Protein AF-A0A1Y3NFY3-F1 (afdb_monomer_lite)

Sequence (201 aa):
FENDFIRIIATECDKDQYNIYNHDNIIVCENPKCFDSCPVDSNTKCIITDGNVYGKNIIDRNTCKCNNGWKGDLCETKDYIDFGSNIALSSFTEINTLKKIENILNNSNLSNFKILNSSTDSNDQIIQDHDDKWIFTCPFNNYEFIINIFELLLILILLKDSNKLWTLTGIFKNSINMTYALIIWFATGPIINVNHLKTLF

Secondary structure (DSSP, 8-state):
---------PPPPPTTSEEEE-TTS-EEEEPPPPPTTS--SSSEEEEESSTTTTSS--GGGEEEEEPTTEESTTS-EE------S----TT---HHHHHHHHHHHHHTT-TT---------TTTTEEE-TTSPEEE--GGGGTHHHHHHHHHHHHHHHHHHHHHHTT-TT--HHHHHHHHHHHHHHHHHHHHHHHHHTT--

pLDDT: mean 70.42, std 14.72, range [37.44, 89.94]

Foldseek 3Di:
DDDDDDDDDDDDDDQFWAFAQDPVRDTDTHHAAEDPLAPCDLFWGWGADPRNPPSDRDHVRIDIDTDQQFDDPRSPHGDDDCPDPPPVPVPDPDPPVVVVVVVVVVPPPCPPPPPPPPPPVLPPQWDQDPVRDIDGRDPCPVCPVVVVVVVVVVLVVVLVVLVVVVPDDPDDPVSVVVSVVSVVCVVCVVVVVVVVVVVVD

Radius of gyration: 31.66 Å; chains: 1; bounding box: 85×49×87 Å

Structure (mmCIF, N/CA/C/O backbone):
data_AF-A0A1Y3NFY3-F1
#
_entry.id   AF-A0A1Y3NFY3-F1
#
loop_
_atom_site.group_PDB
_atom_site.id
_atom_site.type_symbol
_atom_site.label_atom_id
_atom_site.label_alt_id
_atom_site.label_comp_id
_atom_site.label_asym_id
_atom_site.label_entity_id
_atom_site.label_seq_id
_atom_site.pdbx_PDB_ins_code
_atom_site.Cartn_x
_atom_site.Cartn_y
_atom_site.Cartn_z
_atom_site.occupancy
_atom_site.B_iso_or_equiv
_atom_site.auth_seq_id
_atom_site.auth_comp_id
_atom_site.auth_asym_id
_atom_site.auth_atom_id
_atom_site.pdbx_PDB_model_num
ATOM 1 N N . PHE A 1 1 ? 47.602 33.760 -34.474 1.00 47.12 1 PHE A N 1
ATOM 2 C CA . PHE A 1 1 ? 46.512 32.773 -34.481 1.00 47.12 1 PHE A CA 1
ATOM 3 C C . PHE A 1 1 ? 46.584 32.046 -33.161 1.00 47.12 1 PHE A C 1
ATOM 5 O O . PHE A 1 1 ? 47.539 31.319 -32.920 1.00 47.12 1 PHE A O 1
ATOM 12 N N . GLU A 1 2 ? 45.687 32.423 -32.263 1.00 57.50 2 GLU A N 1
ATOM 13 C CA . GLU A 1 2 ? 45.567 31.886 -30.912 1.00 57.50 2 GLU A CA 1
ATOM 14 C C . GLU A 1 2 ? 44.843 30.537 -31.033 1.00 57.50 2 GLU A C 1
ATOM 16 O O . GLU A 1 2 ? 43.845 30.437 -31.745 1.00 57.50 2 GLU A O 1
ATOM 21 N N . ASN A 1 3 ? 45.422 29.473 -30.474 1.00 53.34 3 ASN A N 1
ATOM 22 C CA . ASN A 1 3 ? 44.842 28.134 -30.546 1.00 53.34 3 ASN A CA 1
ATOM 23 C C . ASN A 1 3 ? 43.664 28.053 -29.573 1.00 53.34 3 ASN A C 1
ATOM 25 O O . ASN A 1 3 ? 43.849 27.720 -28.402 1.00 53.34 3 ASN A O 1
ATOM 29 N N . ASP A 1 4 ? 42.464 28.340 -30.064 1.00 67.00 4 ASP A N 1
ATOM 30 C CA . ASP A 1 4 ? 41.236 28.084 -29.321 1.00 67.00 4 ASP A CA 1
ATOM 31 C C . ASP A 1 4 ? 41.007 26.570 -29.231 1.00 67.00 4 ASP A C 1
ATOM 33 O O . ASP A 1 4 ? 40.686 25.893 -30.210 1.00 67.00 4 ASP A O 1
ATOM 37 N N . PHE A 1 5 ? 41.200 26.012 -28.037 1.00 66.94 5 PHE A N 1
ATOM 38 C CA . PHE A 1 5 ? 40.866 24.621 -27.757 1.00 66.94 5 PHE A CA 1
ATOM 39 C C . PHE A 1 5 ? 39.372 24.509 -27.456 1.00 66.94 5 PHE A C 1
ATOM 41 O O . PHE A 1 5 ? 38.882 25.028 -26.453 1.00 66.94 5 PHE A O 1
ATOM 48 N N . ILE A 1 6 ? 38.645 23.775 -28.295 1.00 73.56 6 ILE A N 1
ATOM 49 C CA . ILE A 1 6 ? 37.255 23.408 -28.025 1.00 73.56 6 ILE A CA 1
ATOM 50 C C . ILE A 1 6 ? 37.258 22.248 -27.022 1.00 73.56 6 ILE A C 1
ATOM 52 O O . ILE A 1 6 ? 37.717 21.147 -27.325 1.00 73.56 6 ILE A O 1
ATOM 56 N N . ARG A 1 7 ? 36.743 22.486 -25.811 1.00 54.72 7 ARG A N 1
ATOM 57 C CA . ARG A 1 7 ? 36.504 21.434 -24.815 1.00 54.72 7 ARG A CA 1
ATOM 58 C C . ARG A 1 7 ? 35.142 20.793 -25.083 1.00 54.72 7 ARG A C 1
ATOM 60 O O . ARG A 1 7 ? 34.113 21.413 -24.835 1.00 54.72 7 ARG A O 1
ATOM 67 N N . ILE A 1 8 ? 35.143 19.542 -25.532 1.00 64.44 8 ILE A N 1
ATOM 68 C CA . ILE A 1 8 ? 33.931 18.726 -25.679 1.00 64.44 8 ILE A CA 1
ATOM 69 C C . ILE A 1 8 ? 33.778 17.880 -24.410 1.00 64.44 8 ILE A C 1
ATOM 71 O O . ILE A 1 8 ? 34.667 17.099 -24.078 1.00 64.44 8 ILE A O 1
ATOM 75 N N . ILE A 1 9 ? 32.673 18.058 -23.683 1.00 63.41 9 ILE A N 1
ATOM 76 C CA . ILE A 1 9 ? 32.305 17.222 -22.533 1.00 63.41 9 ILE A CA 1
ATOM 77 C C . ILE A 1 9 ? 31.193 16.293 -23.014 1.00 63.41 9 ILE A C 1
ATOM 79 O O . ILE A 1 9 ? 30.076 16.745 -23.247 1.00 63.41 9 ILE A O 1
ATOM 83 N N . ALA A 1 10 ? 31.508 15.013 -23.202 1.00 64.75 10 ALA A N 1
ATOM 84 C CA . ALA A 1 10 ? 30.493 14.002 -23.463 1.00 64.75 10 ALA A CA 1
ATOM 85 C C . ALA A 1 10 ? 29.791 13.667 -22.141 1.00 64.75 10 ALA A C 1
ATOM 87 O O . ALA A 1 10 ? 30.433 13.202 -21.199 1.00 64.75 10 ALA A O 1
ATOM 88 N N . THR A 1 11 ? 28.494 13.947 -22.055 1.00 71.25 11 THR A N 1
ATOM 89 C CA . THR A 1 11 ? 27.645 13.519 -20.939 1.00 71.25 11 THR A CA 1
ATOM 90 C C . THR A 1 11 ? 27.299 12.042 -21.096 1.00 71.25 11 THR A C 1
ATOM 92 O O . THR A 1 11 ? 26.977 11.599 -22.197 1.00 71.25 11 THR A O 1
ATOM 95 N N . GLU A 1 12 ? 27.369 11.283 -20.005 1.00 75.81 12 GLU A N 1
ATOM 96 C CA . GLU A 1 12 ? 26.880 9.901 -19.970 1.00 75.81 12 GLU A CA 1
ATOM 97 C C . GLU A 1 12 ? 25.357 9.881 -20.184 1.00 75.81 12 GLU A C 1
ATOM 99 O O . GLU A 1 12 ? 24.661 10.803 -19.754 1.00 75.81 12 GLU A O 1
ATOM 104 N N . CYS A 1 13 ? 24.844 8.854 -20.865 1.00 79.62 13 CYS A N 1
ATOM 105 C CA . CYS A 1 13 ? 23.402 8.663 -21.006 1.00 79.62 13 CYS A CA 1
ATOM 106 C C . CYS A 1 13 ? 22.774 8.212 -19.684 1.00 79.62 13 CYS A C 1
ATOM 108 O O . CYS A 1 13 ? 23.456 7.702 -18.788 1.00 79.62 13 CYS A O 1
ATOM 110 N N . ASP A 1 14 ? 21.455 8.353 -19.585 1.00 82.25 14 ASP A N 1
ATOM 111 C CA . ASP A 1 14 ? 20.715 7.850 -18.436 1.00 82.25 14 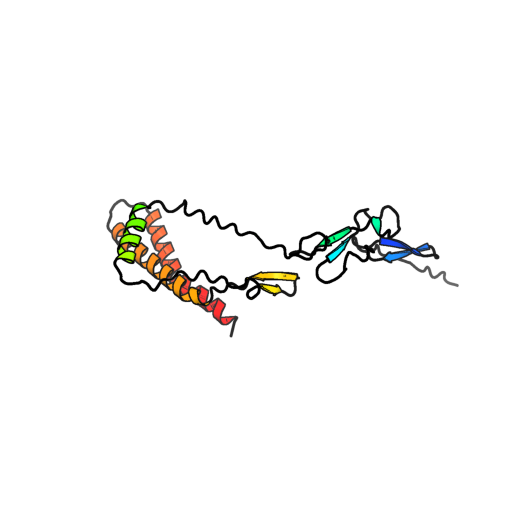ASP A CA 1
ATOM 112 C C . ASP A 1 14 ? 20.866 6.330 -18.302 1.00 82.25 14 ASP A C 1
ATOM 114 O O . ASP A 1 14 ? 21.022 5.602 -19.283 1.00 82.25 14 ASP A O 1
ATOM 118 N N . LYS A 1 15 ? 20.758 5.827 -17.067 1.00 81.69 15 LYS A N 1
ATOM 119 C CA . LYS A 1 15 ? 20.880 4.387 -16.759 1.00 81.69 15 LYS A CA 1
ATOM 120 C C . LYS A 1 15 ? 19.874 3.508 -17.511 1.00 81.69 15 LYS A C 1
ATOM 122 O O . LYS A 1 15 ? 20.101 2.310 -17.647 1.00 81.69 15 LYS A O 1
ATOM 127 N N . ASP A 1 16 ? 18.788 4.110 -17.984 1.00 82.81 16 ASP A N 1
ATOM 128 C CA . ASP A 1 16 ? 17.708 3.452 -18.714 1.00 82.81 16 ASP A CA 1
ATOM 129 C C . ASP A 1 16 ? 17.879 3.546 -20.248 1.00 82.81 16 ASP A C 1
ATOM 131 O O . ASP A 1 16 ? 16.983 3.129 -20.982 1.00 82.81 16 ASP A O 1
ATOM 135 N N . GLN A 1 17 ? 18.997 4.091 -20.749 1.00 83.38 17 GLN A N 1
ATOM 136 C CA . GLN A 1 17 ? 19.262 4.312 -22.176 1.00 83.38 17 GLN A CA 1
ATOM 137 C C . GLN A 1 17 ? 20.525 3.590 -22.669 1.00 83.38 17 GLN A C 1
ATOM 139 O O . GLN A 1 17 ? 21.468 3.327 -21.922 1.00 83.38 17 GLN A O 1
ATOM 144 N N . TYR A 1 18 ? 20.543 3.267 -23.963 1.00 84.00 18 TYR A N 1
ATOM 145 C CA . TYR A 1 18 ? 21.702 2.691 -24.643 1.00 84.00 18 TYR A CA 1
ATOM 146 C C . TYR A 1 18 ? 22.685 3.769 -25.093 1.00 84.00 18 TYR A C 1
ATOM 148 O O . TYR A 1 18 ? 22.273 4.814 -25.590 1.00 84.00 18 TYR A O 1
ATOM 156 N N . ASN A 1 19 ? 23.982 3.448 -25.029 1.00 83.62 19 ASN A N 1
ATOM 157 C CA . ASN A 1 19 ? 25.065 4.279 -25.559 1.00 83.62 19 ASN A CA 1
ATOM 158 C C . ASN A 1 19 ? 25.439 3.718 -26.929 1.00 83.62 19 ASN A C 1
ATOM 160 O O . ASN A 1 19 ? 26.119 2.694 -27.009 1.00 83.62 19 ASN A O 1
ATOM 164 N N . ILE A 1 20 ? 24.981 4.355 -28.002 1.00 82.88 20 ILE A N 1
ATOM 165 C CA . ILE A 1 20 ? 25.205 3.873 -29.367 1.00 82.88 20 ILE A CA 1
ATOM 166 C C . ILE A 1 20 ? 26.146 4.827 -30.087 1.00 82.88 20 ILE A C 1
ATOM 168 O O . ILE A 1 20 ? 25.980 6.040 -30.024 1.00 82.88 20 ILE A O 1
ATOM 172 N N . TYR A 1 21 ? 27.132 4.292 -30.799 1.00 81.31 21 TYR A N 1
ATOM 173 C CA . TYR A 1 21 ? 27.984 5.102 -31.663 1.00 81.31 21 TYR A CA 1
ATOM 174 C C . TYR A 1 21 ? 27.304 5.315 -33.017 1.00 81.31 21 TYR A C 1
ATOM 176 O O . TYR A 1 21 ? 26.970 4.351 -33.707 1.00 81.31 21 TYR A O 1
ATOM 184 N N . ASN A 1 22 ? 27.112 6.575 -33.407 1.00 77.75 22 ASN A N 1
ATOM 185 C CA . ASN A 1 22 ? 26.689 6.919 -34.763 1.00 77.75 22 ASN A CA 1
ATOM 186 C C . ASN A 1 22 ? 27.855 6.721 -35.757 1.00 77.75 22 ASN A C 1
ATOM 188 O O . ASN A 1 22 ? 29.000 6.515 -35.360 1.00 77.75 22 ASN A O 1
ATOM 192 N N . HIS A 1 23 ? 27.575 6.833 -37.055 1.00 80.00 23 HIS A N 1
ATOM 193 C CA . HIS A 1 23 ? 28.529 6.727 -38.162 1.00 80.00 23 HIS A CA 1
ATOM 194 C C . HIS A 1 23 ? 29.757 7.644 -38.008 1.00 80.00 23 HIS A C 1
ATOM 196 O O . HIS A 1 23 ? 30.840 7.291 -38.466 1.00 80.00 23 HIS A O 1
ATOM 202 N N . ASP A 1 24 ? 29.607 8.772 -37.308 1.00 81.62 24 ASP A N 1
ATOM 203 C CA . ASP A 1 24 ? 30.683 9.727 -37.009 1.00 81.62 24 ASP A CA 1
ATOM 204 C C . ASP A 1 24 ? 31.480 9.385 -35.729 1.00 81.62 24 ASP A C 1
ATOM 206 O O . ASP A 1 24 ? 32.253 10.204 -35.237 1.00 81.62 24 ASP A O 1
ATOM 210 N N . ASN A 1 25 ? 31.288 8.189 -35.155 1.00 76.75 25 ASN A N 1
ATOM 211 C CA . ASN A 1 25 ? 31.858 7.738 -33.875 1.00 76.75 25 ASN A CA 1
ATOM 212 C C . ASN A 1 25 ? 31.487 8.613 -32.661 1.00 76.75 25 ASN A C 1
ATOM 214 O O . ASN A 1 25 ? 32.205 8.650 -31.661 1.00 76.75 25 ASN A O 1
ATOM 218 N N . ILE A 1 26 ? 30.340 9.289 -32.723 1.00 77.69 26 ILE A N 1
ATOM 219 C CA . ILE A 1 26 ? 29.783 10.082 -31.619 1.00 77.69 26 ILE A CA 1
ATOM 220 C C . ILE A 1 26 ? 28.793 9.217 -30.832 1.00 77.69 26 ILE A C 1
ATOM 222 O O . ILE A 1 26 ? 27.979 8.519 -31.436 1.00 77.69 26 ILE A O 1
ATOM 226 N N . ILE A 1 27 ? 28.855 9.274 -29.497 1.00 79.62 27 ILE A N 1
ATOM 227 C CA . ILE A 1 27 ? 27.905 8.589 -28.607 1.00 79.62 27 ILE A CA 1
ATOM 228 C C . ILE A 1 27 ? 26.547 9.295 -28.677 1.00 79.62 27 ILE A C 1
ATOM 230 O O . ILE A 1 27 ? 26.455 10.504 -28.472 1.00 79.62 27 ILE A O 1
ATOM 234 N N . VAL A 1 28 ? 25.499 8.522 -28.938 1.00 82.88 28 VAL A N 1
ATOM 235 C CA . VAL A 1 28 ? 24.098 8.936 -28.978 1.00 82.88 28 VAL A CA 1
ATOM 236 C C . VAL A 1 28 ? 23.307 8.046 -28.024 1.00 82.88 28 VAL A C 1
ATOM 238 O O . VAL A 1 28 ? 23.473 6.825 -28.021 1.00 82.88 28 VAL A O 1
ATOM 241 N N . CYS A 1 29 ? 22.448 8.667 -27.220 1.00 84.88 29 CYS A N 1
ATOM 242 C CA . CYS A 1 29 ? 21.572 7.971 -26.288 1.00 84.88 29 CYS A CA 1
ATOM 243 C C . CYS A 1 29 ? 20.293 7.525 -27.002 1.00 84.88 29 CYS A C 1
ATOM 245 O O . CYS A 1 29 ? 19.588 8.354 -27.578 1.00 84.88 29 CYS A O 1
ATOM 247 N N . GLU A 1 30 ? 19.968 6.234 -26.949 1.00 86.50 30 GLU A N 1
ATOM 248 C CA . GLU A 1 30 ? 18.700 5.713 -27.469 1.00 86.50 30 GLU A CA 1
ATOM 249 C C . GLU A 1 30 ? 17.886 5.014 -26.380 1.00 86.50 30 GLU A C 1
ATOM 251 O O . GLU A 1 30 ? 18.419 4.255 -25.571 1.00 86.50 30 GLU A O 1
ATOM 256 N N . ASN A 1 31 ? 16.567 5.207 -26.415 1.00 87.12 31 ASN A N 1
ATOM 257 C CA . ASN A 1 31 ? 15.644 4.440 -25.582 1.00 87.12 31 ASN A CA 1
ATOM 258 C C . ASN A 1 31 ? 15.600 2.968 -26.038 1.00 87.12 31 ASN A C 1
ATOM 260 O O . AS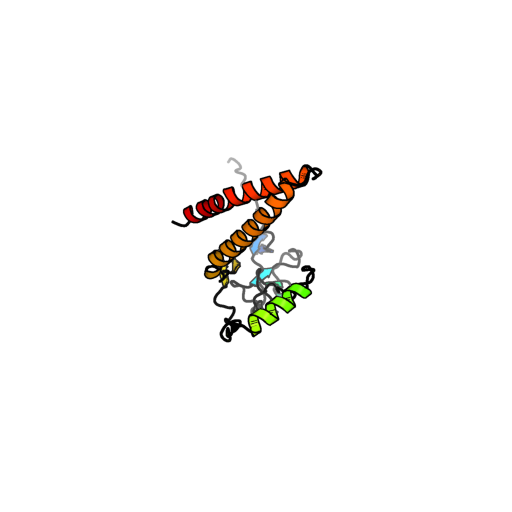N A 1 31 ? 15.672 2.701 -27.245 1.00 87.12 31 ASN A O 1
ATOM 264 N N . PRO A 1 32 ? 15.449 2.007 -25.109 1.00 86.81 32 PRO A N 1
ATOM 265 C CA . PRO A 1 32 ? 15.339 0.593 -25.448 1.00 86.81 32 PRO A CA 1
ATOM 266 C C . PRO A 1 32 ? 14.119 0.343 -26.340 1.00 86.81 32 PRO A C 1
ATOM 268 O O . PRO A 1 32 ? 13.034 0.880 -26.111 1.00 86.81 32 PRO A O 1
ATOM 271 N N . LYS A 1 33 ? 14.314 -0.467 -27.381 1.00 87.00 33 LYS A N 1
ATOM 272 C CA . LYS A 1 33 ? 13.266 -0.860 -28.329 1.00 87.00 33 LYS A CA 1
ATOM 273 C C . LYS A 1 33 ? 12.776 -2.258 -27.967 1.00 87.00 33 LYS A C 1
ATOM 275 O O . LYS A 1 33 ? 13.565 -3.196 -28.005 1.00 87.00 33 LYS A O 1
ATOM 280 N N . CYS A 1 34 ? 11.506 -2.395 -27.609 1.00 84.44 34 CYS A N 1
ATOM 281 C CA . CYS A 1 34 ? 10.869 -3.686 -27.347 1.00 84.44 34 CYS A CA 1
ATOM 282 C C . CYS A 1 34 ? 10.084 -4.161 -28.580 1.00 84.44 34 CYS A C 1
ATOM 284 O O . CYS A 1 34 ? 9.897 -3.402 -29.530 1.00 84.44 34 CYS A O 1
ATOM 286 N N . PHE A 1 35 ? 9.653 -5.425 -28.576 1.00 81.38 35 PHE A N 1
ATOM 287 C CA . PHE A 1 35 ? 8.775 -5.977 -29.612 1.00 81.38 35 PHE A CA 1
ATOM 288 C C . PHE A 1 35 ? 7.441 -5.225 -29.687 1.00 81.38 35 PHE A C 1
ATOM 290 O O . PHE A 1 35 ? 6.963 -4.733 -28.668 1.00 81.38 35 PHE A O 1
ATOM 297 N N . ASP A 1 36 ? 6.792 -5.244 -30.855 1.00 79.00 36 ASP A N 1
ATOM 298 C CA . ASP A 1 36 ? 5.477 -4.612 -31.077 1.00 79.00 36 ASP A CA 1
ATOM 299 C C . ASP A 1 36 ? 4.380 -5.139 -30.135 1.00 79.00 36 ASP A C 1
ATOM 301 O O . ASP A 1 36 ? 3.391 -4.459 -29.876 1.00 79.00 36 ASP A O 1
ATOM 305 N N . SER A 1 37 ? 4.554 -6.350 -29.595 1.00 78.44 37 SER A N 1
ATOM 306 C CA . SER A 1 37 ? 3.658 -6.930 -28.592 1.00 78.44 37 SER A CA 1
ATOM 307 C C . SER A 1 37 ? 3.777 -6.283 -27.209 1.00 78.44 37 SER A C 1
ATOM 309 O O . SER A 1 37 ? 2.936 -6.553 -26.363 1.00 78.44 37 SER A O 1
ATOM 311 N N . CYS A 1 38 ? 4.808 -5.473 -26.953 1.00 75.56 38 CYS A N 1
ATOM 312 C CA . CYS A 1 38 ? 4.956 -4.666 -25.745 1.00 75.56 38 CYS A CA 1
ATOM 313 C C . CYS A 1 38 ? 4.497 -3.232 -26.057 1.00 75.56 38 CYS A C 1
ATOM 315 O O . CYS A 1 38 ? 5.294 -2.437 -26.568 1.00 75.56 38 CYS A O 1
ATOM 317 N N . PRO A 1 39 ? 3.226 -2.881 -25.796 1.00 70.31 39 PRO A N 1
ATOM 318 C CA . PRO A 1 39 ? 2.742 -1.529 -26.024 1.00 70.31 39 PRO A CA 1
ATOM 319 C C . PRO A 1 39 ? 3.393 -0.598 -25.002 1.00 70.31 39 PRO A C 1
ATOM 321 O O . PRO A 1 39 ? 3.009 -0.584 -23.837 1.00 70.31 39 PRO A O 1
ATOM 324 N N . VAL A 1 40 ? 4.407 0.161 -25.419 1.00 72.75 40 VAL A N 1
ATOM 325 C CA . VAL A 1 40 ? 5.053 1.166 -24.563 1.00 72.75 40 VAL A CA 1
ATOM 326 C C . VAL A 1 40 ? 4.085 2.342 -24.388 1.00 72.75 40 VAL A C 1
ATOM 328 O O . VAL A 1 40 ? 4.085 3.285 -25.178 1.00 72.75 40 VAL A O 1
ATOM 331 N N . ASP A 1 41 ? 3.215 2.241 -23.386 1.00 71.81 41 ASP A N 1
ATOM 332 C CA . ASP A 1 41 ? 2.139 3.182 -23.072 1.00 71.81 41 ASP A CA 1
ATOM 333 C C . ASP A 1 41 ? 2.051 3.456 -21.553 1.00 71.81 41 ASP A C 1
ATOM 335 O O . ASP A 1 41 ? 3.056 3.406 -20.844 1.00 71.81 41 ASP A O 1
ATOM 339 N N . SER A 1 42 ? 0.866 3.793 -21.030 1.00 71.31 42 SER A N 1
ATOM 340 C CA . SER A 1 42 ? 0.672 4.071 -19.601 1.00 71.31 42 SER A CA 1
ATOM 341 C C . SER A 1 42 ? 0.924 2.865 -18.691 1.00 71.31 42 SER A C 1
ATOM 343 O O . SER A 1 42 ? 1.147 3.048 -17.494 1.00 71.31 42 SER A O 1
ATOM 345 N N . ASN A 1 43 ? 0.897 1.636 -19.213 1.00 80.31 43 ASN A N 1
ATOM 346 C CA . ASN A 1 43 ? 0.870 0.426 -18.390 1.00 80.31 43 ASN A CA 1
ATOM 347 C C . ASN A 1 43 ? 2.182 -0.362 -18.447 1.00 80.31 43 ASN A C 1
ATOM 349 O O . ASN A 1 43 ? 2.443 -1.181 -17.560 1.00 80.31 43 ASN A O 1
ATOM 353 N N . THR A 1 44 ? 3.027 -0.112 -19.452 1.00 84.62 44 THR A N 1
ATOM 354 C CA . THR A 1 44 ? 4.288 -0.839 -19.636 1.00 84.62 44 THR A CA 1
ATOM 355 C C . THR A 1 44 ? 5.463 0.087 -19.917 1.00 84.62 44 THR A C 1
ATOM 357 O O . THR A 1 44 ? 5.336 1.154 -20.515 1.00 84.62 44 THR A O 1
ATOM 360 N N . LYS A 1 45 ? 6.649 -0.351 -19.501 1.00 87.62 45 LYS A N 1
ATOM 361 C CA . LYS A 1 45 ? 7.922 0.297 -19.793 1.00 87.62 45 LYS A CA 1
ATOM 362 C C . LYS A 1 45 ? 8.892 -0.724 -20.371 1.00 87.62 45 LYS A C 1
ATOM 364 O O . LYS A 1 45 ? 9.097 -1.799 -19.810 1.00 87.62 45 LYS A O 1
ATOM 369 N N . CYS A 1 46 ? 9.541 -0.359 -21.470 1.00 86.75 46 CYS A N 1
ATOM 370 C CA . CYS A 1 46 ? 10.643 -1.135 -22.022 1.00 86.75 46 CYS A CA 1
ATOM 371 C C . CYS A 1 46 ? 11.923 -0.860 -21.220 1.00 86.75 46 CYS A C 1
ATOM 373 O O . CYS A 1 46 ? 12.271 0.302 -20.996 1.00 86.75 46 CYS A O 1
ATOM 375 N N . ILE A 1 47 ? 12.612 -1.911 -20.768 1.00 86.94 47 ILE A N 1
ATOM 376 C CA . ILE A 1 47 ? 13.830 -1.788 -19.957 1.00 86.94 47 ILE A CA 1
ATOM 377 C C . ILE A 1 47 ? 15.002 -2.583 -20.534 1.00 86.94 47 ILE A C 1
ATOM 379 O O . ILE A 1 47 ? 14.835 -3.645 -21.137 1.00 86.94 47 ILE A O 1
ATOM 383 N N . ILE A 1 48 ? 16.202 -2.064 -20.278 1.00 86.75 48 ILE A N 1
ATOM 384 C CA . ILE A 1 48 ? 17.480 -2.697 -20.604 1.00 86.75 48 ILE A CA 1
ATOM 385 C C . ILE A 1 48 ? 17.774 -3.775 -19.558 1.00 86.75 48 ILE A C 1
ATOM 387 O O . ILE A 1 48 ? 17.778 -3.489 -18.361 1.00 86.75 48 ILE A O 1
ATOM 391 N N . THR A 1 49 ? 18.057 -5.006 -19.990 1.00 80.25 49 THR A N 1
ATOM 392 C CA . THR A 1 49 ? 18.455 -6.096 -19.074 1.00 80.25 49 THR A CA 1
ATOM 393 C C . THR A 1 49 ? 19.919 -6.495 -19.195 1.00 80.25 49 THR A C 1
ATOM 395 O O . THR A 1 49 ? 20.488 -7.050 -18.257 1.00 80.25 49 THR A O 1
ATOM 398 N N . ASP A 1 50 ? 20.557 -6.167 -20.316 1.00 76.50 50 ASP A N 1
ATOM 399 C CA . ASP A 1 50 ? 21.928 -6.567 -20.624 1.00 76.50 50 ASP A CA 1
ATOM 400 C C . ASP A 1 50 ? 22.985 -5.542 -20.189 1.00 76.50 50 ASP A C 1
ATOM 402 O O . ASP A 1 50 ? 24.161 -5.706 -20.502 1.00 76.50 50 ASP A O 1
ATOM 406 N N . GLY A 1 51 ? 22.583 -4.484 -19.479 1.00 71.88 51 GLY A N 1
ATOM 407 C CA . GLY A 1 51 ? 23.493 -3.489 -18.912 1.00 71.88 51 GLY A CA 1
ATOM 408 C C . GLY A 1 51 ? 24.336 -2.743 -19.949 1.00 71.88 51 GLY A C 1
ATOM 409 O O . GLY A 1 51 ? 25.446 -2.330 -19.622 1.00 71.88 51 GLY A O 1
ATOM 410 N N . ASN A 1 52 ? 23.843 -2.588 -21.189 1.00 71.69 52 ASN A N 1
ATOM 411 C CA . ASN A 1 52 ? 24.526 -1.853 -22.264 1.00 71.69 52 ASN A CA 1
ATOM 412 C C . ASN A 1 52 ? 25.878 -2.481 -22.685 1.00 71.69 52 ASN A C 1
ATOM 414 O O . ASN A 1 52 ? 26.747 -1.819 -23.249 1.00 71.69 52 ASN A O 1
ATOM 418 N N . VAL A 1 53 ? 26.062 -3.787 -22.452 1.00 68.50 53 VAL A N 1
ATOM 419 C CA . VAL A 1 53 ? 27.326 -4.514 -22.705 1.00 68.50 53 VAL A CA 1
ATOM 420 C C . VAL A 1 53 ? 27.734 -4.524 -24.186 1.00 68.50 53 VAL A C 1
ATOM 422 O O . VAL A 1 53 ? 28.911 -4.671 -24.510 1.00 68.50 53 VAL A O 1
ATOM 425 N N . TYR A 1 54 ? 26.780 -4.357 -25.102 1.00 62.47 54 TYR A N 1
ATOM 426 C CA . TYR A 1 54 ? 26.996 -4.558 -26.538 1.00 62.47 54 TYR A CA 1
ATOM 427 C C . TYR A 1 54 ? 27.046 -3.262 -27.354 1.00 62.47 54 TYR A C 1
ATOM 429 O O . TYR A 1 54 ? 27.290 -3.331 -28.561 1.00 62.47 54 TYR A O 1
ATOM 437 N N . GLY A 1 55 ? 26.798 -2.100 -26.732 1.00 67.00 55 GLY A N 1
ATOM 438 C CA . GLY A 1 55 ? 26.766 -0.799 -27.416 1.00 67.00 55 GLY A CA 1
ATOM 439 C C . GLY A 1 55 ? 25.769 -0.736 -28.582 1.00 67.00 55 GLY A C 1
ATOM 440 O O . GLY A 1 55 ? 25.974 0.004 -29.545 1.00 67.00 55 GLY A O 1
ATOM 441 N N . LYS A 1 56 ? 24.732 -1.583 -28.544 1.00 74.81 56 LYS A N 1
ATOM 442 C CA . LYS A 1 56 ? 23.699 -1.732 -29.575 1.00 74.81 56 LYS A CA 1
ATOM 443 C C . LYS A 1 56 ? 22.356 -2.013 -28.915 1.00 74.81 56 LYS A C 1
ATOM 445 O O . LYS A 1 56 ? 22.279 -2.819 -27.996 1.00 74.81 56 LYS A O 1
ATOM 450 N N . ASN A 1 57 ? 21.305 -1.408 -29.453 1.00 80.94 57 ASN A N 1
ATOM 451 C CA . ASN A 1 57 ? 19.926 -1.583 -29.007 1.00 80.94 57 ASN A CA 1
ATOM 452 C C . ASN A 1 57 ? 19.277 -2.759 -29.760 1.00 80.94 57 ASN A C 1
ATOM 454 O O . ASN A 1 57 ? 18.772 -2.591 -30.870 1.00 80.94 57 ASN A O 1
ATOM 458 N N . ILE A 1 58 ? 19.379 -3.967 -29.196 1.00 81.31 58 ILE A N 1
ATOM 459 C CA . ILE A 1 58 ? 18.856 -5.210 -29.790 1.00 81.31 58 ILE A CA 1
ATOM 460 C C . ILE A 1 58 ? 17.497 -5.527 -29.162 1.00 81.31 58 ILE A C 1
ATOM 462 O O . ILE A 1 58 ? 1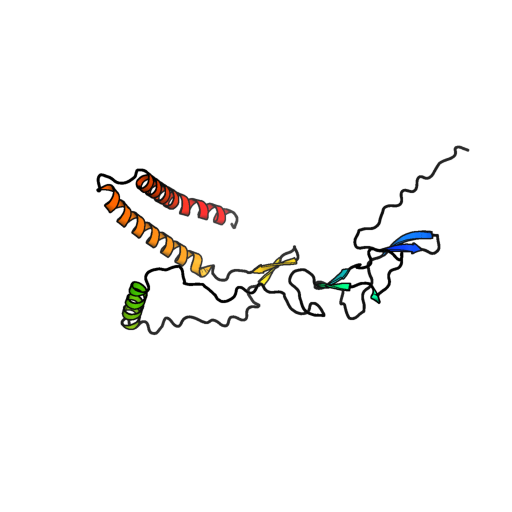7.419 -5.721 -27.952 1.00 81.31 58 ILE A O 1
ATOM 466 N N . ILE A 1 59 ? 16.452 -5.640 -29.989 1.00 82.88 59 ILE A N 1
ATOM 467 C CA . ILE A 1 59 ? 15.060 -5.802 -29.533 1.00 82.88 59 ILE A CA 1
ATOM 468 C C . ILE A 1 59 ? 14.888 -7.029 -28.628 1.00 82.88 59 ILE A C 1
ATOM 470 O O . ILE A 1 59 ? 14.375 -6.904 -27.521 1.00 82.88 59 ILE A O 1
ATOM 474 N N . ASP A 1 60 ? 15.416 -8.182 -29.046 1.00 80.25 60 ASP A N 1
ATOM 475 C CA . ASP A 1 60 ? 15.286 -9.467 -28.340 1.00 80.25 60 ASP A CA 1
ATOM 476 C C . ASP A 1 60 ? 15.942 -9.505 -26.947 1.00 80.25 60 ASP A C 1
ATOM 478 O O . ASP A 1 60 ? 15.828 -10.499 -26.230 1.00 80.25 60 ASP A O 1
ATOM 482 N N . ARG A 1 61 ? 16.682 -8.456 -26.573 1.00 79.12 61 ARG A N 1
ATOM 483 C CA . ARG A 1 61 ? 17.385 -8.343 -25.284 1.00 79.12 61 ARG A CA 1
ATOM 484 C C . ARG A 1 61 ? 16.760 -7.320 -24.345 1.00 79.12 61 ARG A C 1
ATOM 486 O O . ARG A 1 61 ? 17.163 -7.220 -23.185 1.00 79.12 61 ARG A O 1
ATOM 493 N N . ASN A 1 62 ? 15.774 -6.581 -24.833 1.00 83.44 62 ASN A N 1
ATOM 494 C CA . ASN A 1 62 ? 14.997 -5.662 -24.028 1.00 83.44 62 ASN A CA 1
ATOM 495 C C . ASN A 1 62 ? 13.771 -6.385 -23.484 1.00 83.44 62 ASN A C 1
ATOM 497 O O . ASN A 1 62 ? 13.142 -7.184 -24.177 1.00 83.44 62 ASN A O 1
ATOM 501 N N . THR A 1 63 ? 13.423 -6.088 -22.237 1.00 84.94 63 THR A N 1
ATOM 502 C CA . THR A 1 63 ? 12.293 -6.734 -21.567 1.00 84.94 63 THR A CA 1
ATOM 503 C C . THR A 1 63 ? 11.175 -5.730 -21.354 1.00 84.94 63 THR A C 1
ATOM 505 O O . THR A 1 63 ? 11.412 -4.598 -20.927 1.00 84.94 63 THR A O 1
ATOM 508 N N . CYS A 1 64 ? 9.944 -6.161 -21.627 1.00 84.00 64 CYS A N 1
ATOM 509 C CA . CYS A 1 64 ? 8.741 -5.421 -21.273 1.00 84.00 64 CYS A CA 1
ATOM 510 C C . CYS A 1 64 ? 8.495 -5.567 -19.769 1.00 84.00 64 CYS A C 1
ATOM 512 O O . CYS A 1 64 ? 8.366 -6.684 -19.269 1.00 84.00 64 CYS A O 1
ATOM 514 N N . LYS A 1 65 ? 8.460 -4.458 -19.035 1.00 87.12 65 LYS A N 1
ATOM 515 C CA . LYS A 1 65 ? 8.173 -4.446 -17.601 1.00 87.12 65 LYS A CA 1
ATOM 516 C C . LYS A 1 65 ? 6.866 -3.709 -17.348 1.00 87.12 65 LYS A C 1
ATOM 518 O O . LYS A 1 65 ? 6.689 -2.593 -17.825 1.00 87.12 65 LYS A O 1
ATOM 523 N N . CYS A 1 66 ? 5.988 -4.298 -16.543 1.00 85.69 66 CYS A N 1
ATOM 524 C CA . CYS A 1 66 ? 4.764 -3.631 -16.117 1.00 85.69 66 CYS A CA 1
ATOM 525 C C . CYS A 1 66 ? 5.060 -2.461 -15.182 1.00 85.69 66 CYS A C 1
ATOM 527 O O . CYS A 1 66 ? 5.926 -2.549 -14.301 1.00 85.69 66 CYS A O 1
ATOM 529 N N . ASN A 1 67 ? 4.319 -1.373 -15.369 1.00 84.75 67 ASN A N 1
ATOM 530 C CA . ASN A 1 67 ? 4.306 -0.264 -14.429 1.00 84.75 67 ASN A CA 1
ATOM 531 C C . ASN A 1 67 ? 3.681 -0.718 -13.102 1.00 84.75 67 ASN A C 1
ATOM 533 O O . ASN A 1 67 ? 2.957 -1.715 -13.035 1.00 84.75 67 ASN A O 1
ATOM 537 N N . ASN A 1 68 ? 3.987 0.001 -12.022 1.00 82.19 68 ASN A N 1
ATOM 538 C CA . ASN A 1 68 ? 3.478 -0.347 -10.699 1.00 82.19 68 ASN A CA 1
ATOM 539 C C . ASN A 1 68 ? 1.940 -0.396 -10.711 1.00 82.19 68 ASN A C 1
ATOM 541 O O . ASN A 1 68 ? 1.286 0.503 -11.232 1.00 82.19 68 ASN A O 1
ATOM 545 N N . GLY A 1 69 ? 1.365 -1.448 -10.125 1.00 76.62 69 GLY A N 1
ATOM 546 C CA . GLY A 1 69 ? -0.085 -1.664 -10.125 1.00 76.62 69 GLY A CA 1
ATOM 547 C C . GLY A 1 69 ? -0.626 -2.413 -11.347 1.00 76.62 69 GLY A C 1
ATOM 548 O O . GLY A 1 69 ? -1.843 -2.541 -11.461 1.00 76.62 69 GLY A O 1
ATOM 549 N N . TRP A 1 70 ? 0.236 -2.945 -12.219 1.00 83.12 70 TRP A N 1
ATOM 550 C CA . TRP A 1 70 ? -0.137 -3.809 -13.343 1.00 83.12 70 TRP A CA 1
ATOM 551 C C . TRP A 1 70 ? 0.623 -5.143 -13.314 1.00 83.12 70 TRP A C 1
ATOM 553 O O . TRP A 1 70 ? 1.772 -5.215 -12.879 1.00 83.12 70 TRP A O 1
ATOM 563 N N . LYS A 1 71 ? -0.029 -6.205 -13.792 1.00 82.56 71 LYS A N 1
ATOM 564 C CA . LYS A 1 71 ? 0.485 -7.574 -13.918 1.00 82.56 71 LYS A CA 1
ATOM 565 C C . LYS A 1 71 ? -0.136 -8.282 -15.130 1.00 82.56 71 LYS A C 1
ATOM 567 O O . LYS A 1 71 ? -1.081 -7.778 -15.741 1.00 82.56 71 LYS A O 1
ATOM 572 N N . GLY A 1 72 ? 0.368 -9.469 -15.445 1.00 77.81 72 GLY A N 1
ATOM 573 C CA . GLY A 1 72 ? 0.013 -10.216 -16.657 1.00 77.81 72 GLY A CA 1
ATOM 574 C C . GLY A 1 72 ? 1.123 -10.134 -17.702 1.00 77.81 72 GLY A C 1
ATOM 575 O O . GLY A 1 72 ? 2.036 -9.316 -17.573 1.00 77.81 72 GLY A O 1
ATOM 576 N N . ASP A 1 73 ? 1.062 -10.998 -18.711 1.00 77.75 73 ASP A N 1
ATOM 577 C CA . ASP A 1 73 ? 2.120 -11.124 -19.724 1.00 77.75 73 ASP A CA 1
ATOM 578 C C . ASP A 1 73 ? 2.229 -9.871 -20.610 1.00 77.75 73 ASP A C 1
ATOM 580 O O . ASP A 1 73 ? 3.296 -9.583 -21.154 1.00 77.75 73 ASP A O 1
ATOM 584 N N . LEU A 1 74 ? 1.139 -9.105 -20.721 1.00 77.50 74 LEU A N 1
ATOM 585 C CA . LEU A 1 74 ? 1.041 -7.846 -21.461 1.00 77.50 74 LEU A CA 1
ATOM 586 C C . LEU A 1 74 ? 0.671 -6.670 -20.544 1.00 77.50 74 LEU A C 1
ATOM 588 O O . LEU A 1 74 ? 0.282 -5.609 -21.032 1.00 77.50 74 LEU A O 1
ATOM 592 N N . CYS A 1 75 ? 0.789 -6.846 -19.222 1.00 81.75 75 CYS A N 1
ATOM 593 C CA . CYS A 1 75 ? 0.408 -5.852 -18.215 1.00 81.75 75 CYS A CA 1
ATOM 594 C C . CYS A 1 75 ? -1.049 -5.381 -18.349 1.00 81.75 75 CYS A C 1
ATOM 596 O O . CYS A 1 75 ? -1.375 -4.215 -18.134 1.00 81.75 75 CYS A O 1
ATOM 598 N N . GLU A 1 76 ? -1.927 -6.301 -18.727 1.00 82.31 76 GLU A N 1
ATOM 599 C CA . GLU A 1 76 ? -3.333 -6.062 -19.024 1.00 82.31 76 GLU A CA 1
ATOM 600 C C . GLU A 1 76 ? -4.228 -6.124 -17.781 1.00 82.31 76 GLU A C 1
ATOM 602 O O . GLU A 1 76 ? -5.359 -5.635 -17.791 1.00 82.31 76 GLU A O 1
ATOM 607 N N . THR A 1 77 ? -3.729 -6.713 -16.692 1.00 81.31 77 THR A N 1
ATOM 608 C CA . THR A 1 77 ? -4.481 -6.862 -15.444 1.00 81.31 77 THR A CA 1
ATOM 609 C C . THR A 1 77 ? -3.927 -5.950 -14.360 1.00 81.31 77 THR A C 1
ATOM 611 O O . THR A 1 77 ? -2.719 -5.817 -14.196 1.00 81.31 77 THR A O 1
ATOM 614 N N . LYS A 1 78 ? -4.805 -5.318 -13.579 1.00 77.56 78 LYS A N 1
ATOM 615 C CA . LYS A 1 78 ? -4.376 -4.517 -12.428 1.00 77.56 78 LYS A CA 1
ATOM 616 C C . LYS A 1 78 ? -3.910 -5.426 -11.293 1.00 77.56 78 LYS A C 1
ATOM 618 O O . LYS A 1 78 ? -4.547 -6.436 -10.976 1.00 77.56 78 LYS A O 1
ATOM 623 N N . ASP A 1 79 ? -2.797 -5.065 -10.670 1.00 83.88 79 ASP A N 1
ATOM 624 C CA . ASP A 1 79 ? -2.266 -5.778 -9.518 1.00 83.88 79 ASP A CA 1
ATOM 625 C C . ASP A 1 79 ? -2.895 -5.268 -8.219 1.00 83.88 79 ASP A C 1
ATOM 627 O O . ASP A 1 79 ? -2.426 -4.317 -7.596 1.00 83.88 79 ASP A O 1
ATOM 631 N N . TYR A 1 80 ? -4.012 -5.886 -7.841 1.00 75.00 80 TYR A N 1
ATOM 632 C CA . TYR A 1 80 ? -4.701 -5.597 -6.589 1.00 75.00 80 TYR A CA 1
ATOM 633 C C . TYR A 1 80 ? -4.033 -6.289 -5.398 1.00 75.00 80 TYR A C 1
ATOM 635 O O . TYR A 1 80 ? -3.685 -7.469 -5.467 1.00 75.00 80 TYR A O 1
ATOM 643 N N . ILE A 1 81 ? -3.944 -5.568 -4.277 1.00 71.31 81 ILE A N 1
ATOM 644 C CA . ILE A 1 81 ? -3.593 -6.146 -2.978 1.00 71.31 81 ILE A CA 1
ATOM 645 C C . ILE A 1 81 ? -4.745 -7.056 -2.538 1.00 71.31 81 ILE A C 1
ATOM 647 O O . ILE A 1 81 ? -5.869 -6.591 -2.344 1.00 71.31 81 ILE A O 1
ATOM 651 N N . ASP A 1 82 ? -4.464 -8.347 -2.368 1.00 68.00 82 ASP A N 1
ATOM 652 C CA . ASP A 1 82 ? -5.416 -9.295 -1.792 1.00 68.00 82 ASP A CA 1
ATOM 653 C C . ASP A 1 82 ? -5.450 -9.122 -0.269 1.00 68.00 82 ASP A C 1
ATOM 655 O O . ASP A 1 82 ? -4.622 -9.659 0.474 1.00 68.00 82 ASP A O 1
ATOM 659 N N . PHE A 1 83 ? -6.416 -8.337 0.207 1.00 55.44 83 PHE A N 1
ATOM 660 C CA . PHE A 1 83 ? -6.795 -8.319 1.615 1.00 55.44 83 PHE A CA 1
ATOM 661 C C . PHE A 1 83 ? -7.617 -9.574 1.896 1.00 55.44 83 PHE A C 1
ATOM 663 O O . PHE A 1 83 ? -8.842 -9.509 2.009 1.00 55.44 83 PHE A O 1
ATOM 670 N N . GLY A 1 84 ? -6.941 -10.724 1.953 1.00 53.06 84 GLY A N 1
ATOM 671 C CA . GLY A 1 84 ? -7.583 -12.009 2.188 1.00 53.06 84 GLY A CA 1
ATOM 672 C C . GLY A 1 84 ? -8.611 -11.895 3.314 1.00 53.06 84 GLY A C 1
ATOM 673 O O . GLY A 1 84 ? -8.330 -11.327 4.370 1.00 53.06 84 GLY A O 1
ATOM 674 N N . SER A 1 85 ? -9.807 -12.439 3.088 1.00 53.75 85 SER A N 1
ATOM 675 C CA . SER A 1 85 ? -10.986 -12.380 3.974 1.00 53.75 85 SER A CA 1
ATOM 676 C C . SER A 1 85 ? -10.813 -13.065 5.341 1.00 53.75 85 SER A C 1
ATOM 678 O O . SER A 1 85 ? -11.781 -13.355 6.042 1.00 53.75 85 SER A O 1
ATOM 680 N N . ASN A 1 86 ? -9.576 -13.281 5.775 1.00 47.22 86 ASN A N 1
ATOM 681 C CA . ASN A 1 86 ? -9.238 -13.718 7.112 1.00 47.22 86 ASN A CA 1
ATOM 682 C C . ASN A 1 86 ? -9.186 -12.505 8.044 1.00 47.22 86 ASN A C 1
ATOM 684 O O . ASN A 1 86 ? -8.133 -12.135 8.563 1.00 47.22 86 ASN A O 1
ATOM 688 N N . ILE A 1 87 ? -10.356 -11.925 8.325 1.00 47.50 87 ILE A N 1
ATOM 689 C CA . ILE A 1 87 ? -10.556 -11.296 9.629 1.00 47.50 87 ILE A CA 1
ATOM 690 C C . ILE A 1 87 ? -10.431 -12.443 10.632 1.00 47.50 87 ILE A C 1
ATOM 692 O O .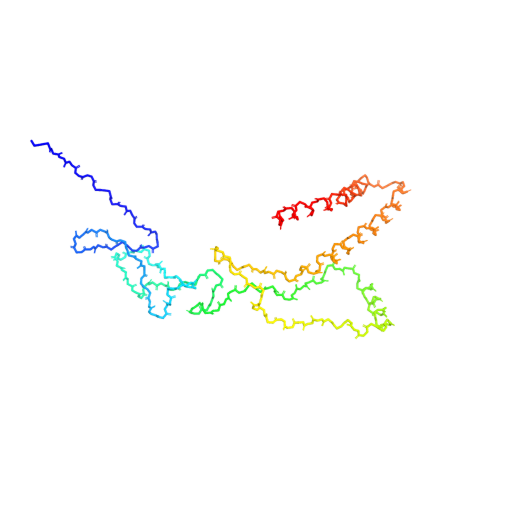 ILE A 1 87 ? -11.385 -13.173 10.900 1.00 47.50 87 ILE A O 1
ATOM 696 N N . ALA A 1 88 ? -9.222 -12.652 11.147 1.00 42.12 88 ALA A N 1
ATOM 697 C CA . ALA A 1 88 ? -8.999 -13.517 12.285 1.00 42.12 88 ALA A CA 1
ATOM 698 C C . ALA A 1 88 ? -9.708 -12.875 13.486 1.00 42.12 88 ALA A C 1
ATOM 700 O O . ALA A 1 88 ? -9.121 -12.124 14.258 1.00 42.12 88 ALA A O 1
ATOM 701 N N . LEU A 1 89 ? -10.992 -13.195 13.653 1.00 42.56 89 LEU A N 1
ATOM 702 C CA . LEU A 1 89 ? -11.813 -12.927 14.840 1.00 42.56 89 LEU A CA 1
ATOM 703 C C . LEU A 1 89 ? -11.289 -13.660 16.096 1.00 42.56 89 LEU A C 1
ATOM 705 O O . LEU A 1 89 ? -12.012 -13.840 17.072 1.00 42.56 89 LEU A O 1
ATOM 709 N N . SER A 1 90 ? -10.033 -14.108 16.100 1.00 44.56 90 SER A N 1
ATOM 710 C CA . SER A 1 90 ? -9.464 -14.971 17.129 1.00 44.56 90 SER A CA 1
ATOM 711 C C . SER A 1 90 ? -8.941 -14.225 18.358 1.00 44.56 90 SER A C 1
ATOM 713 O O . SER A 1 90 ? -8.293 -14.846 19.194 1.00 44.56 90 SER A O 1
ATOM 715 N N . SER A 1 91 ? -9.212 -12.927 18.512 1.00 40.94 91 SER A N 1
ATOM 716 C CA . SER A 1 91 ? -8.782 -12.154 19.689 1.00 40.94 91 SER A CA 1
ATOM 717 C C . SER A 1 91 ? -9.908 -11.674 20.613 1.00 40.94 91 SER A C 1
ATOM 719 O O . SER A 1 91 ? -9.608 -11.072 21.640 1.00 40.94 91 SER A O 1
ATOM 721 N N . PHE A 1 92 ? -11.180 -12.012 20.363 1.00 45.84 92 PHE A N 1
ATOM 722 C CA . PHE A 1 92 ? -12.249 -11.769 21.343 1.00 45.84 92 PHE A CA 1
ATOM 723 C C . PHE A 1 92 ? -12.547 -13.025 22.166 1.00 45.84 92 PHE A C 1
ATOM 725 O O . PHE A 1 92 ? -13.406 -13.846 21.839 1.00 45.84 92 PHE A O 1
ATOM 732 N N . THR A 1 93 ? -11.846 -13.166 23.287 1.00 46.31 93 THR A N 1
ATOM 733 C CA . THR A 1 93 ? -12.279 -14.021 24.393 1.00 46.31 93 THR A CA 1
ATOM 734 C C . THR A 1 93 ? -13.570 -13.463 24.995 1.00 46.31 93 THR A C 1
ATOM 736 O O . THR A 1 93 ? -13.507 -12.659 25.914 1.00 46.31 93 THR A O 1
ATOM 739 N N . GLU A 1 94 ? -14.724 -13.863 24.450 1.00 51.38 94 GLU A N 1
ATOM 740 C CA . GLU A 1 94 ? -15.993 -14.119 25.163 1.00 51.38 94 GLU A CA 1
ATOM 741 C C . GLU A 1 94 ? -17.088 -14.585 24.173 1.00 51.38 94 GLU A C 1
ATOM 743 O O . GLU A 1 94 ? -18.055 -13.898 23.861 1.00 51.38 94 GLU A O 1
ATOM 748 N N . ILE A 1 95 ? -16.978 -15.822 23.680 1.00 50.62 95 ILE A N 1
ATOM 749 C CA . ILE A 1 95 ? -17.971 -16.445 22.772 1.00 50.62 95 ILE A CA 1
ATOM 750 C C . ILE A 1 95 ? -19.367 -16.569 23.434 1.00 50.62 95 ILE A C 1
ATOM 752 O O . ILE A 1 95 ? -20.394 -16.676 22.760 1.00 50.62 95 ILE A O 1
ATOM 756 N N . ASN A 1 96 ? -19.434 -16.509 24.767 1.00 54.47 96 ASN A N 1
ATOM 757 C CA . ASN A 1 96 ? -20.680 -16.654 25.519 1.00 54.47 96 ASN A CA 1
ATOM 758 C C . ASN A 1 96 ? -21.553 -15.389 25.517 1.00 54.47 96 ASN A C 1
ATOM 760 O O . ASN A 1 96 ? -22.772 -15.503 25.653 1.00 54.47 96 ASN A O 1
ATOM 764 N N . THR A 1 97 ? -20.976 -14.197 25.338 1.00 54.06 97 THR A N 1
ATOM 765 C CA . THR A 1 97 ? -21.754 -12.949 25.262 1.00 54.06 97 THR A CA 1
ATOM 766 C C . THR A 1 97 ? -22.325 -12.736 23.859 1.00 54.06 97 THR A C 1
ATOM 768 O O . THR A 1 97 ? -23.486 -12.350 23.736 1.00 54.06 97 THR A O 1
ATOM 771 N N . LEU A 1 98 ? -21.594 -13.123 22.808 1.00 52.03 98 LEU A N 1
ATOM 772 C CA . LEU A 1 98 ? -22.065 -13.056 21.416 1.00 52.03 98 LEU A CA 1
ATOM 773 C C . LEU A 1 98 ? -23.273 -13.964 21.144 1.00 52.03 98 LEU A C 1
ATOM 775 O O . LEU A 1 98 ? -24.264 -13.499 20.586 1.00 52.03 98 LEU A O 1
ATOM 779 N N . LYS A 1 99 ? -23.271 -15.210 21.641 1.00 58.25 99 LYS A N 1
ATOM 780 C CA . LYS A 1 99 ? -24.447 -16.104 21.543 1.00 58.25 99 LYS A CA 1
ATOM 781 C C . LYS A 1 99 ? -25.680 -15.548 22.257 1.00 58.25 99 LYS A C 1
ATOM 783 O O . LYS A 1 99 ? -26.817 -15.808 21.863 1.00 58.25 99 LYS A O 1
ATOM 788 N N . LYS A 1 100 ? -25.468 -14.782 23.330 1.00 62.03 100 LYS A N 1
ATOM 789 C CA . LYS A 1 100 ? -26.550 -14.123 24.066 1.00 62.03 100 LYS A CA 1
ATOM 790 C C . LYS A 1 100 ? -27.117 -12.944 23.272 1.00 62.03 100 LYS A C 1
ATOM 792 O O . LYS A 1 100 ? -28.327 -12.747 23.288 1.00 62.03 100 LYS A O 1
ATOM 797 N N . ILE A 1 101 ? -26.267 -12.211 22.554 1.00 60.28 101 ILE A N 1
ATOM 798 C CA . ILE A 1 101 ? -26.655 -11.103 21.672 1.00 60.28 101 ILE A CA 1
ATOM 799 C C . ILE A 1 101 ? -27.394 -11.618 20.426 1.00 60.28 101 ILE A C 1
ATOM 801 O O . ILE A 1 101 ? -28.436 -11.062 20.093 1.00 60.28 101 ILE A O 1
ATOM 805 N N . GLU A 1 102 ? -26.955 -12.720 19.805 1.00 59.03 102 GLU A N 1
ATOM 806 C CA . GLU A 1 102 ? -27.689 -13.384 18.707 1.00 59.03 102 GLU A CA 1
ATOM 807 C C . GLU A 1 102 ? -29.112 -13.782 19.119 1.00 59.03 102 GLU A C 1
ATOM 809 O O . GLU A 1 102 ? -30.073 -13.494 18.410 1.00 59.03 102 GLU A O 1
ATOM 814 N N . ASN A 1 103 ? -29.280 -14.379 20.302 1.00 58.12 103 ASN A N 1
ATOM 815 C CA . ASN A 1 103 ? -30.606 -14.751 20.807 1.00 58.12 103 ASN A CA 1
ATOM 816 C C . ASN A 1 103 ? -31.506 -13.546 21.127 1.00 58.12 103 ASN A C 1
ATOM 818 O O . ASN A 1 103 ? -32.731 -13.664 21.091 1.00 58.12 103 ASN A O 1
ATOM 822 N N . ILE A 1 104 ? -30.923 -12.390 21.455 1.00 63.75 104 ILE A N 1
ATOM 823 C CA . ILE A 1 104 ? -31.672 -11.145 21.671 1.00 63.75 104 ILE A CA 1
ATOM 824 C C . ILE A 1 104 ? -32.072 -10.525 20.325 1.00 63.75 104 ILE A C 1
ATOM 826 O O . ILE A 1 104 ? -33.221 -10.115 20.171 1.00 63.75 104 ILE A O 1
ATOM 830 N N . LEU A 1 105 ? -31.172 -10.526 19.336 1.00 58.22 105 LEU A N 1
ATOM 831 C CA . LEU A 1 105 ? -31.443 -10.042 17.978 1.00 58.22 105 LEU A CA 1
ATOM 832 C C . LEU A 1 105 ? -32.510 -10.882 17.266 1.00 58.22 105 LEU A C 1
ATOM 834 O O . LEU A 1 105 ? -33.389 -10.316 16.624 1.00 58.22 105 LEU A O 1
ATOM 838 N N . ASN A 1 106 ? -32.497 -12.204 17.445 1.00 58.03 106 ASN A N 1
ATOM 839 C CA . ASN A 1 106 ? -33.480 -13.102 16.832 1.00 58.03 106 ASN A CA 1
ATOM 840 C C . ASN A 1 106 ? -34.895 -12.961 17.428 1.00 58.03 106 ASN A C 1
ATOM 842 O O . ASN A 1 106 ? -35.871 -13.306 16.768 1.00 58.03 106 ASN A O 1
ATOM 846 N N . ASN A 1 107 ? -35.016 -12.451 18.660 1.00 55.06 107 ASN A N 1
ATOM 847 C CA . ASN A 1 107 ? -36.304 -12.217 19.327 1.00 55.06 107 ASN A CA 1
ATOM 848 C C . ASN A 1 107 ? -36.866 -10.810 19.108 1.00 55.06 107 ASN A C 1
ATOM 850 O O . ASN A 1 107 ? -38.065 -10.585 19.278 1.00 55.06 107 ASN A O 1
ATOM 854 N N . SER A 1 108 ? -36.026 -9.849 18.729 1.00 52.34 108 SER A N 1
ATOM 855 C CA . SER A 1 108 ? -36.521 -8.612 18.142 1.00 52.34 108 SER A CA 1
ATOM 856 C C . SER A 1 108 ? -36.973 -8.915 16.714 1.00 52.34 108 SER A C 1
ATOM 858 O O . SER A 1 108 ? -36.194 -9.454 15.939 1.00 52.34 108 SER A O 1
ATOM 860 N N . ASN A 1 109 ? -38.211 -8.574 16.343 1.00 46.28 109 ASN A N 1
ATOM 861 C CA . ASN A 1 109 ? -38.703 -8.597 14.956 1.00 46.28 109 ASN A CA 1
ATOM 862 C C . ASN A 1 109 ? -37.955 -7.565 14.081 1.00 46.28 109 ASN A C 1
ATOM 864 O O . ASN A 1 109 ? -38.548 -6.648 13.519 1.00 46.28 109 ASN A O 1
ATOM 868 N N . LEU A 1 110 ? -36.633 -7.682 13.985 1.00 42.31 110 LEU A N 1
ATOM 869 C CA . LEU A 1 110 ? -35.759 -6.872 13.155 1.00 42.31 110 LEU A CA 1
ATOM 870 C C . LEU A 1 110 ? -35.332 -7.701 11.939 1.00 42.31 110 LEU A C 1
ATOM 872 O O . LEU A 1 110 ? -34.157 -7.807 11.603 1.00 42.31 110 LEU A O 1
ATOM 876 N N . SER A 1 111 ? -36.317 -8.265 11.239 1.00 44.56 111 SER A N 1
ATOM 877 C CA . SER A 1 111 ? -36.150 -9.019 9.989 1.00 44.56 111 SER A CA 1
ATOM 878 C C . SER A 1 111 ? -35.632 -8.174 8.811 1.00 44.56 111 SER A C 1
ATOM 880 O O . SER A 1 111 ? -35.625 -8.643 7.678 1.00 44.56 111 SER A O 1
ATOM 882 N N . ASN A 1 112 ? -35.190 -6.937 9.059 1.00 41.66 112 ASN A N 1
ATOM 883 C CA . ASN A 1 112 ? -34.735 -5.999 8.036 1.00 41.66 112 ASN A CA 1
ATOM 884 C C . ASN A 1 112 ? -33.239 -5.671 8.108 1.00 41.66 112 ASN A C 1
ATOM 886 O O . ASN A 1 112 ? -32.766 -4.930 7.249 1.00 41.66 112 ASN A O 1
ATOM 890 N N . PHE A 1 113 ? -32.458 -6.239 9.039 1.00 41.56 113 PHE A N 1
ATOM 891 C CA . PHE A 1 113 ? -30.995 -6.167 8.927 1.00 41.56 113 PHE A CA 1
ATOM 892 C C . PHE A 1 113 ? -30.494 -7.233 7.948 1.00 41.56 113 PHE A C 1
ATOM 894 O O . PHE A 1 113 ? -29.810 -8.195 8.289 1.00 41.56 113 PHE A O 1
ATOM 901 N N . LYS A 1 114 ? -30.897 -7.074 6.687 1.00 37.44 114 LYS A N 1
ATOM 902 C CA . LYS A 1 114 ? -30.261 -7.748 5.567 1.00 37.44 114 LYS A CA 1
ATOM 903 C C . LYS A 1 114 ? -28.873 -7.124 5.480 1.00 37.44 114 LYS A C 1
ATOM 905 O O . LYS A 1 114 ? -28.758 -5.972 5.071 1.00 37.44 114 LYS A O 1
ATOM 910 N N . ILE A 1 115 ? -27.849 -7.851 5.931 1.00 39.56 115 ILE A N 1
ATOM 911 C CA . ILE A 1 115 ? -26.453 -7.506 5.651 1.00 39.56 115 ILE A CA 1
ATOM 912 C C . ILE A 1 115 ? -26.399 -7.285 4.141 1.00 39.56 115 ILE A C 1
ATOM 914 O O . ILE A 1 115 ? -26.612 -8.216 3.360 1.00 39.56 115 ILE A O 1
ATOM 918 N N . LEU A 1 116 ? -26.256 -6.022 3.742 1.00 37.53 116 LEU A N 1
ATOM 919 C CA . LEU A 1 116 ? -26.045 -5.625 2.364 1.00 37.53 116 LEU A CA 1
ATOM 920 C C . LEU A 1 116 ? -24.679 -6.189 1.977 1.00 37.53 116 LEU A C 1
ATOM 922 O O . LEU A 1 116 ? -23.671 -5.495 2.028 1.00 37.53 116 LEU A O 1
ATOM 926 N N . ASN A 1 117 ? -24.657 -7.456 1.565 1.00 45.72 117 ASN A N 1
ATOM 927 C CA . ASN A 1 117 ? -23.679 -7.949 0.609 1.00 45.72 117 ASN A CA 1
ATOM 928 C C . ASN A 1 117 ? -23.995 -7.247 -0.709 1.00 45.72 117 ASN A C 1
ATOM 930 O O . ASN A 1 117 ? -24.598 -7.800 -1.625 1.00 45.72 117 ASN A O 1
ATOM 934 N N . SER A 1 118 ? -23.665 -5.961 -0.732 1.00 40.38 118 SER A N 1
ATOM 935 C CA . SER A 1 118 ? -23.516 -5.184 -1.935 1.00 40.38 118 SER A CA 1
ATOM 936 C C . SER A 1 118 ? -22.345 -5.810 -2.674 1.00 40.38 118 SER A C 1
ATOM 938 O O . SER A 1 118 ? -21.187 -5.546 -2.357 1.00 40.38 118 SER A O 1
ATOM 940 N N . SER A 1 119 ? -22.644 -6.665 -3.647 1.00 48.91 119 SER A N 1
ATOM 941 C CA . SER A 1 119 ? -21.776 -6.855 -4.802 1.00 48.91 119 SER A CA 1
ATOM 942 C C . SER A 1 119 ? -21.752 -5.529 -5.567 1.00 48.91 119 SER A C 1
ATOM 944 O O . SER A 1 119 ? -22.419 -5.366 -6.585 1.00 48.91 119 SER A O 1
ATOM 946 N N . THR A 1 120 ? -21.085 -4.533 -4.995 1.00 42.69 120 THR A N 1
ATOM 947 C CA . THR A 1 120 ? -20.692 -3.326 -5.707 1.00 42.69 120 THR A CA 1
ATOM 948 C C . THR A 1 120 ? -19.587 -3.757 -6.648 1.00 42.69 120 THR A C 1
ATOM 950 O O . THR A 1 120 ? -18.558 -4.250 -6.182 1.00 42.69 120 THR A O 1
ATOM 953 N N . ASP A 1 121 ? -19.826 -3.614 -7.950 1.00 49.03 121 ASP A N 1
ATOM 954 C CA . ASP A 1 121 ? -18.775 -3.651 -8.959 1.00 49.03 121 ASP A CA 1
ATOM 955 C C . ASP A 1 121 ? -17.608 -2.795 -8.454 1.00 49.03 121 ASP A C 1
ATOM 957 O O . ASP A 1 121 ? -17.732 -1.593 -8.219 1.00 49.03 121 ASP A O 1
ATOM 961 N N . SER A 1 122 ? -16.472 -3.441 -8.208 1.00 53.25 122 SER A N 1
ATOM 962 C CA . SER A 1 122 ? -15.316 -2.884 -7.498 1.00 53.25 122 SER A CA 1
ATOM 963 C C . SER A 1 122 ? -14.551 -1.816 -8.290 1.00 53.25 122 SER A C 1
ATOM 965 O O . SER A 1 122 ? -13.467 -1.405 -7.882 1.00 53.25 122 SER A O 1
ATOM 967 N N . ASN A 1 123 ? -15.086 -1.378 -9.430 1.00 53.47 123 ASN A N 1
ATOM 968 C CA . ASN A 1 123 ? -14.435 -0.436 -10.334 1.00 53.47 123 ASN A CA 1
ATOM 969 C C . ASN A 1 123 ? -14.779 1.030 -10.035 1.00 53.47 123 ASN A C 1
ATOM 971 O O . ASN A 1 123 ? -14.022 1.909 -10.438 1.00 53.47 123 ASN A O 1
ATOM 975 N N . ASP A 1 124 ? -15.843 1.304 -9.276 1.00 56.19 124 ASP A N 1
ATOM 976 C CA . ASP A 1 124 ? -16.328 2.676 -9.053 1.00 56.19 124 ASP A CA 1
ATOM 977 C C . ASP A 1 124 ? -15.621 3.414 -7.893 1.00 56.19 124 ASP A C 1
ATOM 979 O O . ASP A 1 124 ? -15.941 4.564 -7.597 1.00 56.19 124 ASP A O 1
ATOM 983 N N . GLN A 1 125 ? -14.657 2.775 -7.216 1.00 60.72 125 GLN A N 1
ATOM 984 C CA . GLN A 1 125 ? -14.016 3.289 -5.986 1.00 60.72 125 GLN A CA 1
ATOM 985 C C . GLN A 1 125 ? -12.491 3.438 -6.093 1.00 60.72 125 GLN A C 1
ATOM 987 O O . GLN A 1 125 ? -11.786 3.477 -5.083 1.00 60.72 125 GLN A O 1
ATOM 992 N N . ILE A 1 126 ? -11.949 3.468 -7.312 1.00 60.84 126 ILE A N 1
ATOM 993 C CA . ILE A 1 126 ? -10.500 3.482 -7.522 1.00 60.84 126 ILE A CA 1
ATOM 994 C C . ILE A 1 126 ? -10.140 4.614 -8.477 1.00 60.84 126 ILE A C 1
ATOM 996 O O . ILE A 1 126 ? -10.484 4.578 -9.656 1.00 60.84 126 ILE A O 1
A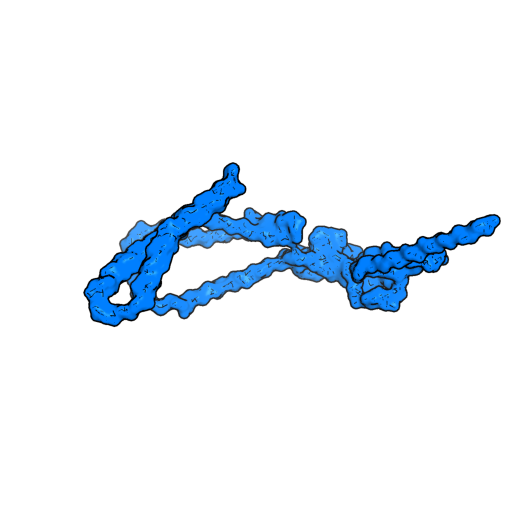TOM 1000 N N . ILE A 1 127 ? -9.433 5.615 -7.956 1.00 70.12 127 ILE A N 1
ATOM 1001 C CA . ILE A 1 127 ? -8.971 6.783 -8.710 1.00 70.12 127 ILE A CA 1
ATOM 1002 C C . ILE A 1 127 ? -7.446 6.680 -8.827 1.00 70.12 127 ILE A C 1
ATOM 1004 O O . ILE A 1 127 ? -6.764 6.376 -7.847 1.00 70.12 127 ILE A O 1
ATOM 1008 N N . GLN A 1 128 ? -6.909 6.883 -10.029 1.00 67.25 128 GLN A N 1
ATOM 1009 C CA . GLN A 1 128 ? -5.463 6.962 -10.249 1.00 67.25 128 GLN A CA 1
ATOM 1010 C C . GLN A 1 128 ? -5.000 8.386 -9.938 1.00 67.25 128 GLN A C 1
ATOM 1012 O O . GLN A 1 128 ? -5.516 9.342 -10.516 1.00 67.25 128 GLN A O 1
ATOM 1017 N N . ASP A 1 129 ? -4.068 8.517 -8.998 1.00 71.12 129 ASP A N 1
ATOM 1018 C CA . ASP A 1 129 ? -3.446 9.793 -8.652 1.00 71.12 129 ASP A CA 1
ATOM 1019 C C . ASP A 1 129 ? -2.392 10.195 -9.698 1.00 71.12 129 ASP A C 1
ATOM 1021 O O . ASP A 1 129 ? -1.936 9.367 -10.490 1.00 71.12 129 ASP A O 1
ATOM 1025 N N . HIS A 1 130 ? -1.959 11.455 -9.675 1.00 71.06 130 HIS A N 1
ATOM 1026 C CA . HIS A 1 130 ? -0.961 12.012 -10.598 1.00 71.06 130 HIS A CA 1
ATOM 1027 C C . HIS A 1 130 ? 0.417 11.322 -10.539 1.00 71.06 130 HIS A C 1
ATOM 1029 O O . HIS A 1 130 ? 1.209 11.466 -11.466 1.00 71.06 130 HIS A O 1
ATOM 1035 N N . ASP A 1 131 ? 0.686 10.559 -9.478 1.00 77.69 131 ASP A N 1
ATOM 1036 C CA . ASP A 1 131 ? 1.910 9.778 -9.253 1.00 77.69 131 ASP A CA 1
ATOM 1037 C C . ASP A 1 131 ? 1.851 8.338 -9.816 1.00 77.69 131 ASP A C 1
ATOM 1039 O O . ASP A 1 131 ? 2.677 7.501 -9.444 1.00 77.69 131 ASP A O 1
ATOM 1043 N N . ASP A 1 132 ? 0.837 7.994 -10.618 1.00 66.19 132 ASP A N 1
ATOM 1044 C CA . ASP A 1 132 ? 0.556 6.615 -11.062 1.00 66.19 132 ASP A CA 1
ATOM 1045 C C . ASP A 1 132 ? 0.303 5.630 -9.909 1.00 66.19 132 ASP A C 1
ATOM 1047 O O . ASP A 1 132 ? 0.478 4.413 -10.022 1.00 66.19 132 ASP A O 1
ATOM 1051 N N . LYS A 1 133 ? -0.141 6.156 -8.767 1.00 65.50 133 LYS A N 1
ATOM 1052 C CA . LYS A 1 133 ? -0.557 5.363 -7.611 1.00 65.50 133 LYS A CA 1
ATOM 1053 C C . LYS A 1 133 ? -2.071 5.246 -7.608 1.00 65.50 133 LYS A C 1
ATOM 1055 O O . LYS A 1 133 ? -2.789 6.235 -7.734 1.00 65.50 133 LYS A O 1
ATOM 1060 N N . TRP A 1 134 ? -2.564 4.029 -7.428 1.00 68.25 134 TRP A N 1
ATOM 1061 C CA . TRP A 1 134 ? -3.990 3.780 -7.268 1.00 68.25 134 TRP A CA 1
ATOM 1062 C C . TRP A 1 134 ? -4.406 4.126 -5.841 1.00 68.25 134 TRP A C 1
ATOM 1064 O O . TRP A 1 134 ? -3.907 3.531 -4.884 1.00 68.25 134 TRP A O 1
ATOM 1074 N N . ILE A 1 135 ? -5.320 5.083 -5.698 1.00 69.06 135 ILE A N 1
ATOM 1075 C CA . ILE A 1 135 ? -5.906 5.451 -4.413 1.00 69.06 135 ILE A CA 1
ATOM 1076 C C . ILE A 1 135 ? -7.292 4.825 -4.326 1.00 69.06 135 ILE A C 1
ATOM 1078 O O . ILE A 1 135 ? -8.153 5.022 -5.187 1.00 69.06 135 ILE A O 1
ATOM 1082 N N . PHE A 1 136 ? -7.497 4.061 -3.258 1.00 69.56 136 PHE A N 1
ATOM 1083 C CA . PHE A 1 136 ? -8.794 3.502 -2.918 1.00 69.56 136 PHE A CA 1
ATOM 1084 C C . PHE A 1 136 ? -9.621 4.564 -2.191 1.00 69.56 136 PHE A C 1
ATOM 1086 O O . PHE A 1 136 ? -9.274 4.978 -1.080 1.00 69.56 136 PHE A O 1
ATOM 1093 N N . THR A 1 137 ? -10.717 5.015 -2.798 1.00 60.41 137 THR A N 1
ATOM 1094 C CA . THR A 1 137 ? -11.676 5.887 -2.120 1.00 60.41 137 THR A CA 1
ATOM 1095 C C . THR A 1 137 ? -12.568 5.036 -1.230 1.00 60.41 137 THR A C 1
ATOM 1097 O O . THR A 1 137 ? -13.466 4.333 -1.683 1.00 60.41 137 THR A O 1
ATOM 1100 N N . CYS A 1 138 ? -12.303 5.094 0.075 1.00 63.28 138 CYS A N 1
ATOM 1101 C CA . CYS A 1 138 ? -13.053 4.345 1.071 1.00 63.28 138 CYS A CA 1
ATOM 1102 C C . CYS A 1 138 ? -14.528 4.810 1.079 1.00 63.28 138 CYS A C 1
ATOM 1104 O O . CYS A 1 138 ? -14.796 5.965 1.419 1.00 63.28 138 CYS A O 1
ATOM 1106 N N . PRO A 1 139 ? -15.512 3.944 0.763 1.00 65.00 139 PRO A N 1
ATOM 1107 C CA . PRO A 1 139 ? -16.927 4.329 0.696 1.00 65.00 139 PRO A CA 1
ATOM 1108 C C . PRO A 1 139 ? -17.552 4.555 2.083 1.00 65.00 139 PRO A C 1
ATOM 1110 O O . PRO A 1 139 ? -18.747 4.828 2.203 1.00 65.00 139 PRO A O 1
ATOM 1113 N N . PHE A 1 140 ? -16.763 4.441 3.154 1.00 65.25 140 PHE A N 1
ATOM 1114 C CA . PHE A 1 140 ? -17.241 4.504 4.530 1.00 65.25 140 PHE A CA 1
ATOM 1115 C C . PHE A 1 140 ? -17.455 5.925 5.067 1.00 65.25 140 PHE A C 1
ATOM 1117 O O . PHE A 1 140 ? -17.661 6.095 6.266 1.00 65.25 140 PHE A O 1
ATOM 1124 N N . ASN A 1 141 ? -17.502 6.937 4.196 1.00 65.62 141 ASN A N 1
ATOM 1125 C CA . ASN A 1 141 ? -17.763 8.325 4.592 1.00 65.62 141 ASN A CA 1
ATOM 1126 C C . ASN A 1 141 ? -19.091 8.468 5.368 1.00 65.62 141 ASN A C 1
ATOM 1128 O O . ASN A 1 141 ? -19.202 9.230 6.322 1.00 65.62 141 ASN A O 1
ATOM 1132 N N . ASN A 1 142 ? -20.091 7.645 5.032 1.00 69.19 142 ASN A N 1
ATOM 1133 C CA . ASN A 1 142 ? -21.383 7.636 5.729 1.00 69.19 142 ASN A CA 1
ATOM 1134 C C . ASN A 1 142 ? -21.337 6.972 7.118 1.00 69.19 142 ASN A C 1
ATOM 1136 O O . ASN A 1 142 ? -22.269 7.134 7.905 1.00 69.19 142 ASN A O 1
ATOM 1140 N N . TYR A 1 143 ? -20.282 6.213 7.425 1.00 79.62 143 TYR A N 1
ATOM 1141 C CA . TYR A 1 143 ? -20.141 5.485 8.688 1.00 79.62 143 TYR A CA 1
ATOM 1142 C C . TYR A 1 143 ? -19.193 6.165 9.671 1.00 79.62 143 TYR A C 1
ATOM 1144 O O . TYR A 1 143 ? -19.179 5.765 10.832 1.00 79.62 143 TYR A O 1
ATOM 1152 N N . GLU A 1 144 ? -18.462 7.205 9.264 1.00 78.25 144 GLU A N 1
ATOM 1153 C CA . GLU A 1 144 ? -17.573 7.959 10.156 1.00 78.25 144 GLU A CA 1
ATOM 1154 C C . GLU A 1 144 ? -18.333 8.460 11.394 1.00 78.25 144 GLU A C 1
ATOM 1156 O O . GLU A 1 144 ? -17.914 8.255 12.531 1.00 78.25 144 GLU A O 1
ATOM 1161 N N . PHE A 1 145 ? -19.537 9.001 11.190 1.00 78.12 145 PHE A N 1
ATOM 1162 C CA . PHE A 1 145 ? -20.400 9.445 12.283 1.00 78.12 145 PHE A CA 1
ATOM 1163 C C . PHE A 1 145 ? -20.827 8.302 13.216 1.00 78.12 145 PHE A C 1
ATOM 1165 O O . PHE A 1 145 ? -20.814 8.451 14.437 1.00 78.12 145 PHE A O 1
ATOM 1172 N N . ILE A 1 146 ? -21.192 7.147 12.652 1.00 82.06 146 ILE A N 1
ATOM 1173 C CA . ILE A 1 146 ? -21.654 5.985 13.421 1.00 82.06 146 ILE A CA 1
ATOM 1174 C C . ILE A 1 146 ? -20.499 5.403 14.245 1.00 82.06 146 ILE A C 1
ATOM 1176 O O . ILE A 1 146 ? -20.678 5.115 15.427 1.00 82.06 146 ILE A O 1
ATOM 1180 N N . ILE A 1 147 ? -19.311 5.276 13.649 1.00 83.06 147 ILE A N 1
ATOM 1181 C CA . ILE A 1 147 ? -18.100 4.786 14.317 1.00 83.06 147 ILE A CA 1
ATOM 1182 C C . ILE A 1 147 ? -17.724 5.713 15.477 1.00 83.06 147 ILE A C 1
ATOM 1184 O O . ILE A 1 147 ? -17.532 5.228 16.591 1.00 83.06 147 ILE A O 1
ATOM 1188 N N . ASN A 1 148 ? -17.737 7.030 15.255 1.00 81.44 148 ASN A N 1
ATOM 1189 C CA . ASN A 1 148 ? -17.469 8.020 16.302 1.00 81.44 148 ASN A CA 1
ATOM 1190 C C . ASN A 1 148 ? -18.472 7.916 17.468 1.00 81.44 148 ASN A C 1
ATOM 1192 O O . ASN A 1 148 ? -18.097 8.055 18.633 1.00 81.44 148 ASN A O 1
ATOM 1196 N N . ILE A 1 149 ? -19.751 7.626 17.189 1.00 85.56 149 ILE A N 1
ATOM 1197 C CA . ILE A 1 149 ? -20.754 7.378 18.239 1.00 85.56 149 ILE A CA 1
ATOM 1198 C C . ILE A 1 149 ? -20.441 6.101 19.024 1.00 85.56 149 ILE A C 1
ATOM 1200 O O . ILE A 1 149 ? -20.519 6.109 20.254 1.00 85.56 149 ILE A O 1
ATOM 1204 N N . PHE A 1 150 ? -20.105 4.999 18.349 1.00 87.88 150 PHE A N 1
ATOM 1205 C CA . PHE A 1 150 ? -19.763 3.745 19.027 1.00 87.88 150 PHE A CA 1
ATOM 1206 C C . PHE A 1 150 ? -18.513 3.888 19.897 1.00 87.88 150 PHE A C 1
ATOM 1208 O O . PHE A 1 150 ? -18.501 3.402 21.029 1.00 87.88 150 PHE A O 1
ATOM 1215 N N . GLU A 1 151 ? -17.496 4.591 19.406 1.00 87.06 151 GLU A N 1
ATOM 1216 C CA . GLU A 1 151 ? -16.291 4.918 20.165 1.00 87.06 151 GLU A CA 1
ATOM 1217 C C . GLU A 1 151 ? -16.629 5.724 21.427 1.00 87.06 151 GLU A C 1
ATOM 1219 O O . GLU A 1 151 ? -16.225 5.349 22.531 1.00 87.06 151 GLU A O 1
ATOM 1224 N N . LEU A 1 152 ? -17.466 6.762 21.301 1.00 85.69 152 LEU A N 1
ATOM 1225 C CA . LEU A 1 152 ? -17.941 7.554 22.437 1.00 85.69 152 LEU A CA 1
ATOM 1226 C C . LEU A 1 152 ? -18.658 6.681 23.481 1.00 85.69 152 LEU A C 1
ATOM 1228 O O . LEU A 1 152 ? -18.407 6.809 24.681 1.00 85.69 152 LEU A O 1
ATOM 1232 N N . LEU A 1 153 ? -19.532 5.773 23.038 1.00 88.25 153 LEU A N 1
ATOM 1233 C CA . LEU A 1 153 ? -20.257 4.860 23.924 1.00 88.25 153 LEU A CA 1
ATOM 1234 C C . LEU A 1 153 ? -19.312 3.912 24.671 1.00 88.25 153 LEU A C 1
ATOM 1236 O O . LEU A 1 153 ? -19.477 3.725 25.878 1.00 88.25 153 LEU A O 1
ATOM 1240 N N . LEU A 1 154 ? -18.308 3.349 23.991 1.00 88.06 154 LEU A N 1
ATOM 1241 C CA . LEU A 1 154 ? -17.303 2.488 24.620 1.00 88.06 154 LEU A CA 1
ATOM 1242 C C . LEU A 1 154 ? -16.507 3.244 25.690 1.00 88.06 154 LEU A C 1
ATOM 1244 O O . LEU A 1 154 ? -16.329 2.730 26.795 1.00 88.06 154 LEU A O 1
ATOM 1248 N N . ILE A 1 155 ? -16.096 4.483 25.411 1.00 87.50 155 ILE A N 1
ATOM 1249 C CA . ILE A 1 155 ? -15.380 5.314 26.389 1.00 87.50 155 ILE A CA 1
ATOM 1250 C C . ILE A 1 155 ? -16.259 5.606 27.612 1.00 87.50 155 ILE A C 1
ATOM 1252 O O . ILE A 1 155 ? -15.789 5.498 28.745 1.00 87.50 155 ILE A O 1
ATOM 1256 N N . LEU A 1 156 ? -17.544 5.923 27.420 1.00 86.69 156 LEU A N 1
ATOM 1257 C CA . LEU A 1 156 ? -18.475 6.159 28.531 1.00 86.69 156 LEU A CA 1
ATOM 1258 C C . LEU A 1 156 ? -18.655 4.916 29.418 1.00 86.69 156 LEU A C 1
ATOM 1260 O O . LEU A 1 156 ? -18.732 5.047 30.643 1.00 86.69 156 LEU A O 1
ATOM 1264 N N . ILE A 1 157 ? -18.685 3.718 28.824 1.00 89.94 157 ILE A N 1
ATOM 1265 C CA . ILE A 1 157 ? -18.724 2.449 29.568 1.00 89.94 157 ILE A CA 1
ATOM 1266 C C . ILE A 1 157 ? -17.448 2.289 30.407 1.00 89.94 157 ILE A C 1
ATOM 1268 O O . ILE A 1 157 ? -17.538 2.052 31.613 1.00 89.94 157 ILE A O 1
ATOM 1272 N N . LEU A 1 158 ? -16.272 2.512 29.809 1.00 87.44 158 LEU A N 1
ATOM 1273 C CA . LEU A 1 158 ? -14.987 2.420 30.512 1.00 87.44 158 LEU A CA 1
ATOM 1274 C C . LEU A 1 158 ? -14.874 3.427 31.667 1.00 87.44 158 LEU A C 1
ATOM 1276 O O . LEU A 1 158 ? -14.392 3.080 32.745 1.00 87.44 158 LEU A O 1
ATOM 1280 N N . LEU A 1 159 ? -15.352 4.661 31.483 1.00 86.19 159 LEU A N 1
ATOM 1281 C CA . LEU A 1 159 ? -15.355 5.683 32.536 1.00 86.19 159 LEU A CA 1
ATOM 1282 C C . LEU A 1 159 ? -16.272 5.302 33.703 1.00 86.19 159 LEU A C 1
ATOM 1284 O O . LEU A 1 159 ? -15.908 5.491 34.868 1.00 86.19 159 LEU A O 1
ATOM 1288 N N . LYS A 1 160 ? -17.444 4.729 33.410 1.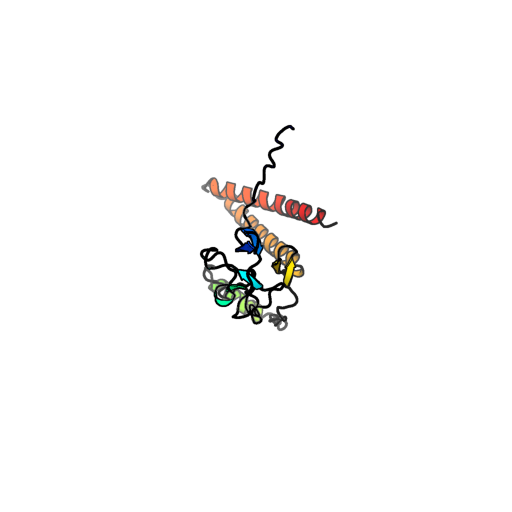00 87.25 160 LYS A N 1
ATOM 1289 C CA . LYS A 1 160 ? -18.377 4.256 34.438 1.00 87.25 160 LYS A CA 1
ATOM 1290 C C . LYS A 1 160 ? -17.748 3.164 35.303 1.00 87.25 160 LYS A C 1
ATOM 1292 O O . LYS A 1 160 ? -17.847 3.231 36.530 1.00 87.25 160 LYS A O 1
ATOM 1297 N N . ASP A 1 161 ? -17.077 2.201 34.679 1.00 85.06 161 ASP A N 1
ATOM 1298 C CA . ASP A 1 161 ? -16.412 1.109 35.393 1.00 85.06 161 ASP A CA 1
ATOM 1299 C C . ASP A 1 161 ? -15.169 1.598 36.148 1.00 85.06 161 ASP A C 1
ATOM 1301 O O . ASP A 1 161 ? -14.915 1.178 37.281 1.00 85.06 161 ASP A O 1
ATOM 1305 N N . SER A 1 162 ? -14.449 2.571 35.587 1.00 84.31 162 SER A N 1
ATOM 1306 C CA . SER A 1 162 ? -13.307 3.208 36.240 1.00 84.31 162 SER A CA 1
ATOM 1307 C C . SER A 1 162 ? -13.689 3.943 37.529 1.00 84.31 162 SER A C 1
ATOM 1309 O O . SER A 1 162 ? -12.980 3.841 38.530 1.00 84.31 162 SER A O 1
ATOM 1311 N N . ASN A 1 163 ? -14.833 4.632 37.568 1.00 81.06 163 ASN A N 1
ATOM 1312 C CA . ASN A 1 163 ? -15.285 5.316 38.786 1.00 81.06 163 ASN A CA 1
ATOM 1313 C C . ASN A 1 163 ? -15.483 4.351 39.965 1.00 81.06 163 ASN A C 1
ATOM 1315 O O . ASN A 1 163 ? -15.237 4.714 41.115 1.00 81.06 163 ASN A O 1
ATOM 1319 N N . LYS A 1 164 ? -15.875 3.100 39.693 1.00 83.75 164 LYS A N 1
ATOM 1320 C CA . LYS A 1 164 ? -15.991 2.066 40.728 1.00 83.75 164 LYS A CA 1
ATOM 1321 C C . LYS A 1 164 ? -14.623 1.705 41.309 1.00 83.75 164 LYS A C 1
ATOM 1323 O O . LYS A 1 164 ? -14.509 1.512 42.519 1.00 83.75 164 LYS A O 1
ATOM 1328 N N . LEU A 1 165 ? -13.584 1.671 40.474 1.00 80.25 165 LEU A N 1
ATOM 1329 C CA . LEU A 1 165 ? -12.214 1.378 40.897 1.00 80.25 165 LEU A CA 1
ATOM 1330 C C . LEU A 1 165 ? -11.667 2.450 41.847 1.00 80.25 165 LEU A C 1
ATOM 1332 O O . LEU A 1 165 ? -11.003 2.114 42.818 1.00 80.25 165 LEU A O 1
ATOM 1336 N N . TRP A 1 166 ? -12.010 3.723 41.657 1.00 75.88 166 TRP A N 1
ATOM 1337 C CA . TRP A 1 166 ? -11.479 4.823 42.477 1.00 75.88 166 TRP A CA 1
ATOM 1338 C C . TRP A 1 166 ? -11.856 4.736 43.962 1.00 75.88 166 TRP A C 1
ATOM 1340 O O . TRP A 1 166 ? -11.182 5.318 44.808 1.00 75.88 166 TRP A O 1
ATOM 1350 N N . THR A 1 167 ? -12.909 3.987 44.289 1.00 80.62 167 THR A N 1
ATOM 1351 C CA . THR A 1 167 ? -13.353 3.773 45.674 1.00 80.62 167 THR A CA 1
ATOM 1352 C C . THR A 1 167 ? -12.584 2.671 46.407 1.00 80.62 167 THR A C 1
ATOM 1354 O O . THR A 1 167 ? -12.703 2.552 47.626 1.00 80.62 167 THR A O 1
ATOM 1357 N N . LEU A 1 168 ? -11.785 1.867 45.698 1.00 79.50 168 LEU A N 1
ATOM 1358 C CA . LEU A 1 168 ? -11.039 0.759 46.286 1.00 79.50 168 LEU A CA 1
ATOM 1359 C C . LEU A 1 168 ? -9.679 1.241 46.807 1.00 79.50 168 LEU A C 1
ATOM 1361 O O . LEU A 1 168 ? -8.814 1.697 46.057 1.00 79.50 168 LEU A O 1
ATOM 1365 N N . THR A 1 169 ? -9.461 1.091 48.109 1.00 68.50 169 THR A N 1
ATOM 1366 C CA . THR A 1 169 ? -8.164 1.316 48.750 1.00 68.50 169 THR A CA 1
ATOM 1367 C C . THR A 1 169 ? -7.225 0.141 48.446 1.00 68.50 169 THR A C 1
ATOM 1369 O O . THR A 1 169 ? -7.517 -1.001 48.782 1.00 68.50 169 THR A O 1
ATOM 1372 N N . GLY A 1 170 ? -6.091 0.411 47.784 1.00 72.31 170 GLY A N 1
ATOM 1373 C CA . GLY A 1 170 ? -5.088 -0.609 47.418 1.00 72.31 170 GLY A CA 1
ATOM 1374 C C . GLY A 1 170 ? -4.808 -0.763 45.918 1.00 72.31 170 GLY A C 1
ATOM 1375 O O . GLY A 1 170 ? -4.040 -1.639 45.530 1.00 72.31 170 GLY A O 1
ATOM 1376 N N . ILE A 1 171 ? -5.395 0.079 45.065 1.00 71.31 171 ILE A N 1
ATOM 1377 C CA . ILE A 1 171 ? -5.133 0.056 43.621 1.00 71.31 171 ILE A CA 1
ATOM 1378 C C . ILE A 1 171 ? -3.746 0.623 43.282 1.00 71.31 171 ILE A C 1
ATOM 1380 O O . ILE A 1 171 ? -3.283 1.611 43.856 1.00 71.31 171 ILE A O 1
ATOM 1384 N N . PHE A 1 172 ? -3.092 0.006 42.295 1.00 71.94 172 PHE A N 1
ATOM 1385 C CA . PHE A 1 172 ? -1.823 0.463 41.740 1.00 71.94 172 PHE A CA 1
ATOM 1386 C C . PHE A 1 172 ? -1.960 1.860 41.116 1.00 71.94 172 PHE A C 1
ATOM 1388 O O . PHE A 1 172 ? -2.831 2.095 40.278 1.00 71.94 172 PHE A O 1
ATOM 1395 N N . LYS A 1 173 ? -1.035 2.772 41.447 1.00 74.81 173 LYS A N 1
ATOM 1396 C CA . LYS A 1 173 ? -0.967 4.140 40.887 1.00 74.81 173 LYS A CA 1
ATOM 1397 C C . LYS A 1 173 ? -1.066 4.178 39.350 1.00 74.81 173 LYS A C 1
ATOM 1399 O O . LYS A 1 173 ? -1.611 5.126 38.793 1.00 74.81 173 LYS A O 1
ATOM 1404 N N . ASN A 1 174 ? -0.611 3.125 38.669 1.00 73.62 174 ASN A N 1
ATOM 1405 C CA . ASN A 1 174 ? -0.675 3.002 37.211 1.00 73.62 174 ASN A CA 1
ATOM 1406 C C . ASN A 1 174 ? -2.112 2.942 36.658 1.00 73.62 174 ASN A C 1
ATOM 1408 O O . ASN A 1 174 ? -2.366 3.507 35.599 1.00 73.62 174 ASN A O 1
ATOM 1412 N N . SER A 1 175 ? -3.066 2.328 37.367 1.00 78.62 175 SER A N 1
ATOM 1413 C CA . SER A 1 175 ? -4.467 2.243 36.915 1.00 78.62 175 SER A CA 1
ATOM 1414 C C . SER A 1 175 ? -5.168 3.605 36.954 1.00 78.62 175 SER A C 1
ATOM 1416 O O . SER A 1 175 ? -5.975 3.933 36.085 1.00 78.62 175 SER A O 1
ATOM 1418 N N . ILE A 1 176 ? -4.801 4.441 37.927 1.00 80.31 176 ILE A N 1
ATOM 1419 C CA . ILE A 1 176 ? -5.278 5.823 38.023 1.00 80.31 176 ILE A CA 1
ATOM 1420 C C . ILE A 1 176 ? -4.710 6.657 36.863 1.00 80.31 176 ILE A C 1
ATOM 1422 O O . ILE A 1 176 ? -5.457 7.370 36.196 1.00 80.31 176 ILE A O 1
ATOM 1426 N N . ASN A 1 177 ? -3.418 6.507 36.549 1.00 85.56 177 ASN A N 1
ATOM 1427 C CA . ASN A 1 177 ? -2.790 7.201 35.417 1.00 85.56 177 ASN A CA 1
ATOM 1428 C C . ASN A 1 177 ? -3.416 6.814 34.066 1.00 85.56 177 ASN A C 1
ATOM 1430 O O . ASN A 1 177 ? -3.616 7.678 33.216 1.00 85.56 177 ASN A O 1
ATOM 1434 N N . MET A 1 178 ? -3.785 5.542 33.886 1.00 86.44 178 MET A N 1
ATOM 1435 C CA . MET A 1 178 ? -4.505 5.084 32.693 1.00 86.44 178 MET A CA 1
ATOM 1436 C C . MET A 1 178 ? -5.887 5.741 32.573 1.00 86.44 178 MET A C 1
ATOM 1438 O O . MET A 1 178 ? -6.293 6.128 31.481 1.00 86.44 178 MET A O 1
ATOM 1442 N N . THR A 1 179 ? -6.579 5.949 33.697 1.00 84.38 179 THR A N 1
ATOM 1443 C CA . THR A 1 179 ? -7.860 6.671 33.706 1.00 84.38 179 THR A CA 1
ATOM 1444 C C . THR A 1 179 ? -7.682 8.129 33.279 1.00 84.38 179 THR A C 1
ATOM 1446 O O . THR A 1 179 ? -8.446 8.629 32.458 1.00 84.38 179 THR A O 1
ATOM 1449 N N . TYR A 1 180 ? -6.652 8.813 33.787 1.00 86.19 180 TYR A N 1
ATOM 1450 C CA . TYR A 1 180 ? -6.360 10.191 33.380 1.00 86.19 180 TYR A CA 1
ATOM 1451 C C . TYR A 1 180 ? -6.018 10.301 31.892 1.00 86.19 180 TYR A C 1
ATOM 1453 O O . TYR A 1 180 ? -6.470 11.239 31.239 1.00 86.19 180 TYR A O 1
ATOM 1461 N N . ALA A 1 181 ? -5.286 9.332 31.336 1.00 87.88 181 ALA A N 1
ATOM 1462 C CA . ALA A 1 181 ? -5.013 9.283 29.902 1.00 87.88 181 ALA A CA 1
ATOM 1463 C C . ALA A 1 181 ? -6.303 9.145 29.074 1.00 87.88 181 ALA A C 1
ATOM 1465 O O . ALA A 1 181 ? -6.461 9.854 28.083 1.00 87.88 181 ALA A O 1
ATOM 1466 N N . LEU A 1 182 ? -7.252 8.307 29.512 1.00 84.50 182 LEU A N 1
ATOM 1467 C CA . LEU A 1 182 ? -8.561 8.165 28.860 1.00 84.50 182 LEU A CA 1
ATOM 1468 C C . LEU A 1 182 ? -9.376 9.464 28.898 1.00 84.50 182 LEU A C 1
ATOM 1470 O O . LEU A 1 182 ? -9.977 9.837 27.895 1.00 84.50 182 LEU A O 1
ATOM 1474 N N . ILE A 1 183 ? -9.365 10.181 30.026 1.00 85.69 183 ILE A N 1
ATOM 1475 C CA . ILE A 1 183 ? -10.059 11.472 30.162 1.00 85.69 183 ILE A CA 1
ATOM 1476 C C . ILE A 1 183 ? -9.440 12.525 29.233 1.00 85.69 183 ILE A C 1
ATOM 1478 O O . ILE A 1 183 ? -10.167 13.256 28.562 1.00 85.69 183 ILE A O 1
ATOM 1482 N N . ILE A 1 184 ? -8.106 12.595 29.168 1.00 87.62 184 ILE A N 1
ATOM 1483 C CA . ILE A 1 184 ? -7.400 13.519 28.270 1.00 87.62 184 ILE A CA 1
ATOM 1484 C C . ILE A 1 184 ? -7.715 13.184 26.813 1.00 87.62 184 ILE A C 1
ATOM 1486 O O . ILE A 1 184 ? -8.021 14.090 26.045 1.00 87.62 184 ILE A O 1
ATOM 1490 N N . TRP A 1 185 ? -7.678 11.905 26.438 1.00 83.81 185 TRP A N 1
ATOM 1491 C CA . TRP A 1 185 ? -7.982 11.461 25.079 1.00 83.81 185 TRP A CA 1
ATOM 1492 C C . TRP A 1 185 ? -9.426 11.778 24.673 1.00 83.81 185 TRP A C 1
ATOM 1494 O O . TRP A 1 185 ? -9.655 12.312 23.592 1.00 83.81 185 TRP A O 1
ATOM 1504 N N . PHE A 1 186 ? -10.391 11.568 25.571 1.00 82.69 186 PHE A N 1
ATOM 1505 C CA . PHE A 1 186 ? -11.785 11.960 25.353 1.00 82.69 186 PHE A CA 1
ATOM 1506 C C . PHE A 1 186 ? -11.945 13.474 25.152 1.00 82.69 186 PHE A C 1
ATOM 1508 O O . PHE A 1 186 ? -12.692 13.912 24.280 1.00 82.69 186 PHE A O 1
ATOM 1515 N N . ALA A 1 187 ? -11.236 14.286 25.942 1.00 82.81 187 ALA A N 1
ATOM 1516 C CA . ALA A 1 187 ? -11.311 15.741 25.844 1.00 82.81 187 ALA A CA 1
ATOM 1517 C C . ALA A 1 187 ? -10.642 16.286 24.571 1.00 82.81 187 ALA A C 1
ATOM 1519 O O . ALA A 1 187 ? -11.107 17.277 24.008 1.00 82.81 187 ALA A O 1
ATOM 1520 N N . THR A 1 188 ? -9.553 15.661 24.114 1.00 82.00 188 THR A N 1
ATOM 1521 C CA . THR A 1 188 ? -8.785 16.129 22.950 1.00 82.00 188 THR A CA 1
ATOM 1522 C C . THR A 1 188 ? -9.253 15.531 21.626 1.00 82.00 188 THR A C 1
ATOM 1524 O O . THR A 1 188 ? -9.070 16.175 20.594 1.00 82.00 188 THR A O 1
ATOM 1527 N N . GLY A 1 189 ? -9.906 14.366 21.631 1.00 77.00 189 GLY A N 1
ATOM 1528 C CA . GLY A 1 189 ? -10.377 13.669 20.428 1.00 77.00 189 GLY A CA 1
ATOM 1529 C C . GLY A 1 189 ? -11.224 14.544 19.492 1.00 77.00 189 GLY A C 1
ATOM 1530 O O . GLY A 1 189 ? -10.838 14.737 18.337 1.00 77.00 189 GLY A O 1
ATOM 1531 N N . PRO A 1 190 ? -12.314 15.175 19.974 1.00 72.12 190 PRO A N 1
ATOM 1532 C CA . PRO A 1 190 ? -13.147 16.048 19.145 1.00 72.12 190 PRO A CA 1
ATOM 1533 C C . PRO A 1 190 ? -12.394 17.261 18.578 1.00 72.12 190 PRO A C 1
ATOM 1535 O O . PRO A 1 190 ? -12.721 17.745 17.499 1.00 72.12 190 PRO A O 1
ATOM 1538 N N . ILE A 1 191 ? -11.372 17.753 19.286 1.00 68.44 191 ILE A N 1
ATOM 1539 C CA . ILE A 1 191 ? -10.602 18.942 18.894 1.00 68.44 191 ILE A CA 1
ATOM 1540 C C . ILE A 1 191 ? -9.676 18.626 17.713 1.00 68.44 191 ILE A C 1
ATOM 1542 O O . ILE A 1 191 ? -9.483 19.468 16.835 1.00 68.44 191 ILE A O 1
ATOM 1546 N N . ILE A 1 192 ? -9.133 17.408 17.659 1.00 67.88 192 ILE A N 1
ATOM 1547 C CA . ILE A 1 192 ? -8.234 16.975 16.583 1.00 67.88 192 ILE A CA 1
ATOM 1548 C C . ILE A 1 192 ? -9.002 16.854 15.258 1.00 67.88 192 ILE A C 1
ATOM 1550 O O . ILE A 1 192 ? -8.490 17.280 14.221 1.00 67.88 192 ILE A O 1
ATOM 1554 N N . ASN A 1 193 ? -10.252 16.374 15.287 1.00 61.81 193 ASN A N 1
ATOM 1555 C CA . ASN A 1 193 ? -11.031 16.169 14.062 1.00 61.81 193 ASN A CA 1
ATOM 1556 C C . ASN A 1 193 ? -11.512 17.490 13.414 1.00 61.81 193 ASN A C 1
ATOM 1558 O O . ASN A 1 193 ? -11.647 17.596 12.197 1.00 61.81 193 ASN A O 1
ATOM 1562 N N . VAL A 1 194 ? -11.688 18.557 14.203 1.00 58.12 194 VAL A N 1
ATOM 1563 C CA . VAL A 1 194 ? -12.102 19.879 13.688 1.00 58.12 194 VAL A CA 1
ATOM 1564 C C . VAL A 1 194 ? -11.013 20.545 12.836 1.00 58.12 194 VAL A C 1
ATOM 1566 O O . VAL A 1 194 ? -11.328 21.297 11.913 1.00 58.12 194 VAL A O 1
ATOM 1569 N N . ASN A 1 195 ? -9.733 20.259 13.090 1.00 50.06 195 ASN A N 1
ATOM 1570 C CA . ASN A 1 195 ? -8.647 20.836 12.295 1.00 50.06 195 ASN A CA 1
ATOM 1571 C C . ASN A 1 195 ? -8.514 20.189 10.908 1.00 50.06 195 ASN A C 1
ATOM 1573 O O . ASN A 1 195 ? -8.115 20.881 9.977 1.00 50.06 195 ASN A O 1
ATOM 1577 N N . HIS A 1 196 ? -8.921 18.926 10.740 1.00 47.75 196 HIS A N 1
ATOM 1578 C CA . HIS A 1 196 ? -8.968 18.279 9.423 1.00 47.75 196 HIS A CA 1
ATOM 1579 C C . HIS A 1 196 ? -10.119 18.821 8.550 1.00 47.75 196 HIS A C 1
ATOM 1581 O O . HIS A 1 196 ? -10.014 18.884 7.325 1.00 47.75 196 HIS A O 1
ATOM 1587 N N . LEU A 1 197 ? -11.198 19.302 9.180 1.00 41.78 197 LEU A N 1
ATOM 1588 C CA . LEU A 1 197 ? -12.356 19.901 8.505 1.00 41.78 197 LEU A CA 1
ATOM 1589 C C . LEU A 1 197 ? -12.113 21.339 8.006 1.00 41.78 197 LEU A C 1
ATOM 1591 O O . LEU A 1 197 ? -12.815 21.798 7.110 1.00 41.78 197 LEU A O 1
ATOM 1595 N N . LYS A 1 198 ? -11.108 22.051 8.540 1.00 43.69 198 LYS A N 1
ATOM 1596 C CA . LYS A 1 198 ? -10.740 23.408 8.086 1.00 43.69 198 LYS A CA 1
ATOM 1597 C C . LYS A 1 198 ? -9.877 23.441 6.827 1.00 43.69 198 LYS A C 1
ATOM 1599 O O . LYS A 1 198 ? -9.780 24.485 6.203 1.00 43.69 198 LYS A O 1
ATOM 1604 N N . THR A 1 199 ? -9.255 22.330 6.452 1.00 44.62 199 THR A N 1
ATOM 1605 C CA . THR A 1 199 ? -8.472 22.217 5.210 1.00 44.62 199 THR A CA 1
ATOM 1606 C C . THR A 1 199 ? -9.320 21.864 3.984 1.00 44.62 199 THR A C 1
ATOM 1608 O O . THR A 1 199 ? -8.779 21.783 2.886 1.00 44.62 199 THR A O 1
ATOM 1611 N N . LEU A 1 200 ? -10.633 21.665 4.158 1.00 43.09 200 LEU A N 1
ATOM 1612 C CA . LEU A 1 200 ? -11.583 21.278 3.106 1.00 43.09 200 LEU A CA 1
ATOM 1613 C C . LEU A 1 200 ? -12.676 22.334 2.819 1.00 43.09 200 LEU A C 1
ATOM 1615 O O . LEU A 1 200 ? -13.555 22.063 2.004 1.00 43.09 200 LEU A O 1
ATOM 1619 N N . PHE A 1 201 ? -12.616 23.520 3.440 1.00 38.62 201 PHE A N 1
ATOM 1620 C CA . PHE A 1 201 ? -13.484 24.672 3.145 1.00 38.62 201 PHE A CA 1
ATOM 1621 C C . PHE A 1 201 ? -12.671 25.912 2.778 1.00 38.62 201 PHE A C 1
ATOM 1623 O O . PHE A 1 201 ? -11.662 26.176 3.471 1.00 38.62 201 PHE A O 1
#